Protein AF-A0A1V6HSU7-F1 (afdb_monomer)

Radius of gyration: 19.83 Å; Cα contacts (8 Å, |Δi|>4): 330; chains: 1; bounding box: 48×35×66 Å

pLDDT: mean 86.75, std 11.92, range [41.06, 98.19]

Secondary structure (DSSP, 8-state):
-HHHHHGGG-SEEEES-TGGGHHHHHHH--TT-EEEE-----SHHHHHHHHHHHHHHTT---HHHHHT-HHHHHHHHHHHHHHHHHTT-EEEEEES------HHHHHTTT-TTHHHHHHTT-EEEEEEES---HHHHHHHHHHHHHTT----EEEESSGGGHHHHHHHTT-SEEEE-GGGHHHHHHTT--EEETT-PPPSTTHHHHHHHHHHHHHHHHHHHHHTT--

Solvent-accessible surface area (backbone atoms only — not comparable to full-atom values): 12610 Å² total; per-residue (Å²): 115,65,67,70,71,45,51,69,71,52,56,65,48,82,39,66,46,60,80,86,38,41,76,61,49,63,72,49,66,51,95,79,47,44,81,43,74,46,71,71,23,27,33,71,69,42,26,52,51,49,54,50,51,52,24,58,76,68,76,44,87,50,69,70,61,54,74,69,30,64,49,46,54,48,23,54,55,33,34,57,53,28,30,77,71,27,52,89,34,32,31,38,39,44,30,74,69,75,88,66,86,46,68,68,42,60,72,40,65,55,48,52,55,48,56,29,47,50,60,28,28,37,47,60,34,38,36,32,52,36,67,93,44,74,71,49,52,55,50,50,53,50,52,33,50,75,70,74,47,94,65,57,70,47,71,29,71,47,76,90,51,41,33,64,54,47,60,76,65,62,47,59,33,33,38,29,45,72,88,50,46,68,35,34,51,78,66,69,38,35,63,46,55,55,90,71,67,53,59,36,44,72,15,44,38,53,44,43,52,52,51,47,63,52,38,45,74,54,56,58,58,64,53,60,78,79,109

Sequence (227 aa):
MDDWRNLPTAGLSVVIDQVMYDNLLQLLERPGHIVLELPQPYGLAKTDAFYQAIAKATGRSLEEGLAQLDARQAAVEALARAKSKFTGKRLAYGIGSHHNFRPDDLASEGLGALPLMLEMGFEVEIVIQERDRPDVHDRIKRNLAALNIDLPYRLFYEPAVLAPVLLEGKFDVGYLSDFLMGQATSVHLPTVPLGRLLPGYRGIPRAVSKFENIAGSIFEGRYKKYL

Structure (mmCIF, N/CA/C/O backbone):
data_AF-A0A1V6HSU7-F1
#
_entry.id   AF-A0A1V6HSU7-F1
#
loop_
_atom_site.group_PDB
_atom_site.id
_atom_site.type_symbol
_atom_site.label_atom_id
_atom_site.label_alt_id
_atom_site.label_comp_id
_atom_site.label_asym_id
_atom_site.label_entity_id
_atom_site.label_seq_id
_atom_site.pdbx_PDB_ins_code
_atom_site.Cartn_x
_atom_site.Cartn_y
_atom_site.Cartn_z
_atom_site.occupancy
_atom_site.B_iso_or_equiv
_atom_site.auth_seq_id
_atom_site.auth_comp_id
_atom_site.auth_asym_id
_atom_site.auth_atom_id
_atom_site.pdbx_PDB_model_num
ATOM 1 N N . MET A 1 1 ? 1.465 14.661 26.767 1.00 63.69 1 MET A N 1
ATOM 2 C CA . MET A 1 1 ? 1.840 13.973 28.027 1.00 63.69 1 MET A CA 1
ATOM 3 C C . MET A 1 1 ? 0.621 13.309 28.648 1.00 63.69 1 MET A C 1
ATOM 5 O O . MET A 1 1 ?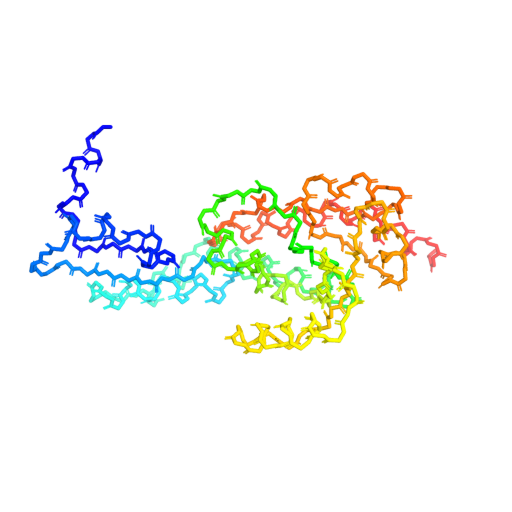 0.729 12.152 29.028 1.00 63.69 1 MET A O 1
ATOM 9 N N . ASP A 1 2 ? -0.530 13.983 28.689 1.00 81.62 2 ASP A N 1
ATOM 10 C CA . ASP A 1 2 ? -1.746 13.426 29.298 1.00 81.62 2 ASP A CA 1
ATOM 11 C C . ASP A 1 2 ? -2.315 12.209 28.552 1.00 81.62 2 ASP A C 1
ATOM 13 O O . ASP A 1 2 ? -2.720 11.251 29.200 1.00 81.62 2 ASP A O 1
ATOM 17 N N . ASP A 1 3 ? -2.223 12.157 27.219 1.00 79.56 3 ASP A N 1
ATOM 18 C CA . ASP A 1 3 ? -2.669 10.985 26.442 1.00 79.56 3 ASP A CA 1
ATOM 19 C C . ASP A 1 3 ? -1.949 9.687 26.843 1.00 79.56 3 ASP A C 1
ATOM 21 O O . ASP A 1 3 ? -2.576 8.639 26.961 1.00 79.56 3 ASP A O 1
ATOM 25 N N . TRP A 1 4 ? -0.646 9.756 27.143 1.00 80.06 4 TRP A N 1
ATOM 26 C CA . TRP A 1 4 ? 0.135 8.601 27.606 1.00 80.06 4 TRP A CA 1
ATOM 27 C C . TRP A 1 4 ? -0.276 8.1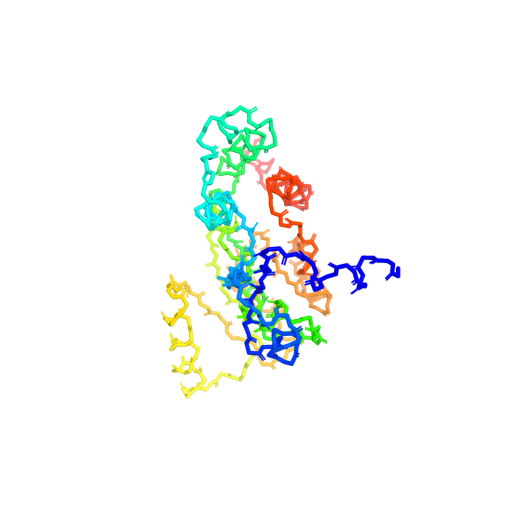39 29.004 1.00 80.06 4 TRP A C 1
ATOM 29 O O . TRP A 1 4 ? -0.267 6.944 29.285 1.00 80.06 4 TRP A O 1
ATOM 39 N N . ARG A 1 5 ? -0.671 9.074 29.874 1.00 81.31 5 ARG A N 1
ATOM 40 C CA . ARG A 1 5 ? -1.191 8.758 31.214 1.00 81.31 5 ARG A CA 1
ATOM 41 C C . ARG A 1 5 ? -2.594 8.164 31.157 1.00 81.31 5 ARG A C 1
ATOM 43 O O . ARG A 1 5 ? -2.950 7.369 32.018 1.00 81.31 5 ARG A O 1
ATOM 50 N N . ASN A 1 6 ? -3.364 8.540 30.140 1.00 81.62 6 ASN A N 1
ATOM 51 C CA . ASN A 1 6 ? -4.726 8.068 29.930 1.00 81.62 6 ASN A CA 1
ATOM 52 C C . ASN A 1 6 ? -4.789 6.779 29.103 1.00 81.62 6 ASN A C 1
ATOM 54 O O . ASN A 1 6 ? -5.841 6.149 29.057 1.00 81.62 6 ASN A O 1
ATOM 58 N N . LEU A 1 7 ? -3.691 6.355 28.475 1.00 79.81 7 LEU A N 1
ATOM 59 C CA . LEU A 1 7 ? -3.629 5.144 27.654 1.00 79.81 7 LEU A CA 1
ATOM 60 C C . LEU A 1 7 ? -4.119 3.892 28.409 1.00 79.81 7 LEU A C 1
ATOM 62 O O . LEU A 1 7 ? -4.974 3.188 27.869 1.00 79.81 7 LEU A O 1
ATOM 66 N N . PRO A 1 8 ? -3.742 3.673 29.688 1.00 80.56 8 PRO A N 1
ATOM 67 C CA . PRO A 1 8 ? -4.288 2.583 30.487 1.00 80.56 8 PRO A CA 1
ATOM 68 C C . PRO A 1 8 ? -5.773 2.714 30.788 1.00 80.56 8 PRO A C 1
ATOM 70 O O . PRO A 1 8 ? -6.311 1.789 31.359 1.00 80.56 8 PRO A O 1
ATOM 73 N N . THR A 1 9 ? -6.447 3.828 30.484 1.00 80.31 9 THR A N 1
ATOM 74 C CA . THR A 1 9 ? -7.901 3.983 30.679 1.00 80.31 9 THR A CA 1
ATOM 75 C C . THR A 1 9 ? -8.712 3.606 29.438 1.00 80.31 9 THR A C 1
ATOM 77 O O . THR A 1 9 ? -9.918 3.390 29.563 1.00 80.31 9 THR A O 1
ATOM 80 N N . ALA A 1 10 ? -8.074 3.425 28.276 1.00 80.56 10 ALA A N 1
ATOM 81 C CA . ALA A 1 10 ? -8.735 2.979 27.052 1.00 80.56 10 ALA A CA 1
ATOM 82 C C . ALA A 1 10 ? -9.357 1.574 27.204 1.00 80.56 10 ALA A C 1
ATOM 84 O O . ALA A 1 10 ? -8.804 0.693 27.864 1.00 80.56 10 ALA A O 1
ATOM 85 N N . GLY A 1 11 ? -10.525 1.361 26.587 1.00 84.38 11 GLY A N 1
ATOM 86 C CA . GLY A 1 11 ? -11.194 0.050 26.541 1.00 84.38 11 GLY A CA 1
ATOM 87 C C . GLY A 1 11 ? -10.736 -0.843 25.382 1.00 84.38 11 GLY A C 1
ATOM 88 O O . GLY A 1 11 ? -10.952 -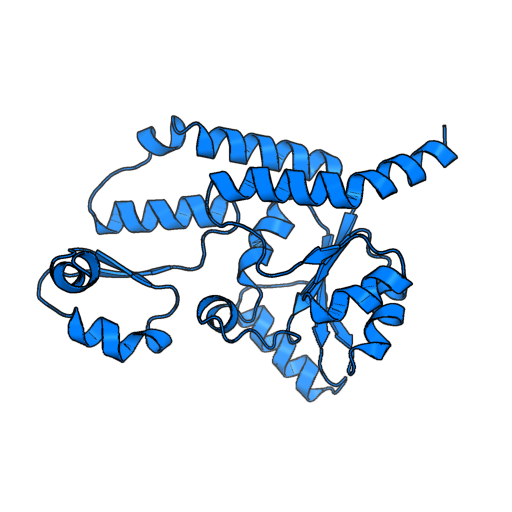2.048 25.414 1.00 84.38 11 GLY A O 1
ATOM 89 N N . LEU A 1 12 ? -10.081 -0.264 24.373 1.00 89.75 12 LEU A N 1
ATOM 90 C CA . LEU A 1 12 ? -9.629 -0.948 23.165 1.00 89.75 12 LEU A CA 1
ATOM 91 C C . LEU A 1 12 ? -8.269 -0.392 22.731 1.00 89.75 12 LEU A C 1
ATOM 93 O O . LEU A 1 12 ? -8.128 0.823 22.582 1.00 89.75 12 LEU A O 1
ATOM 97 N N . SER A 1 13 ? -7.316 -1.280 22.469 1.00 90.50 13 SER A N 1
ATOM 98 C CA . SER A 1 13 ? -6.061 -0.978 21.779 1.00 90.50 13 SER A CA 1
ATOM 99 C C . SER A 1 13 ? -6.050 -1.664 20.420 1.00 90.50 13 SER A C 1
ATOM 101 O O . SER A 1 13 ? -6.331 -2.856 20.317 1.00 90.50 13 SER A O 1
ATOM 103 N N . VAL A 1 14 ? -5.706 -0.914 19.376 1.00 90.75 14 VAL A N 1
ATOM 104 C CA . VAL A 1 14 ? -5.478 -1.458 18.035 1.00 90.75 14 VAL A CA 1
ATOM 105 C C . VAL A 1 14 ? -3.989 -1.368 17.744 1.00 90.75 14 VAL A C 1
ATOM 107 O O . VAL A 1 14 ? -3.417 -0.278 17.791 1.00 90.75 14 VAL A O 1
ATOM 110 N N . VAL A 1 15 ? -3.376 -2.507 17.453 1.00 89.12 15 VAL A N 1
ATOM 111 C CA . VAL A 1 15 ? -1.962 -2.627 17.095 1.00 89.12 15 VAL A CA 1
ATOM 112 C C . VAL A 1 15 ? -1.827 -3.292 15.733 1.00 89.12 15 VAL A C 1
ATOM 114 O O . VAL A 1 15 ? -2.742 -3.953 15.257 1.00 89.12 15 VAL A O 1
ATOM 117 N N . ILE A 1 16 ? -0.686 -3.084 15.094 1.00 83.06 16 ILE A N 1
ATOM 118 C CA . ILE A 1 16 ? -0.369 -3.653 13.778 1.00 83.06 16 ILE A CA 1
ATOM 119 C C . ILE A 1 16 ? 0.311 -5.023 13.861 1.00 83.06 16 ILE A C 1
ATOM 121 O O . ILE A 1 16 ? 0.263 -5.771 12.896 1.00 83.06 16 ILE A O 1
ATOM 125 N N . ASP A 1 17 ? 0.943 -5.311 14.999 1.00 81.94 17 ASP A N 1
ATOM 126 C CA . ASP A 1 17 ? 1.683 -6.534 15.306 1.00 81.94 17 ASP A CA 1
ATOM 127 C C . ASP A 1 17 ? 1.796 -6.620 16.834 1.00 81.94 17 ASP A C 1
ATOM 129 O O . ASP A 1 17 ? 2.354 -5.717 17.459 1.00 81.94 17 ASP A O 1
ATOM 133 N N . GLN A 1 18 ? 1.225 -7.638 17.473 1.00 83.81 18 GLN A N 1
ATOM 134 C CA . GLN A 1 18 ? 1.275 -7.740 18.935 1.00 83.81 18 GLN A CA 1
ATOM 135 C C . GLN A 1 18 ? 2.680 -8.035 19.465 1.00 83.81 18 GLN A C 1
ATOM 137 O O . GLN A 1 18 ? 3.044 -7.522 20.523 1.00 83.81 18 GLN A O 1
ATOM 142 N N . VAL A 1 19 ? 3.482 -8.806 18.729 1.00 83.75 19 VAL A N 1
ATOM 143 C CA . VAL A 1 19 ? 4.835 -9.213 19.138 1.00 83.75 19 VAL A CA 1
ATOM 144 C C . VAL A 1 19 ? 5.740 -7.991 19.270 1.00 83.75 19 VAL A C 1
ATOM 146 O O . VAL A 1 19 ? 6.488 -7.867 20.240 1.00 83.75 19 VAL A O 1
ATOM 149 N N . MET A 1 20 ? 5.629 -7.040 18.344 1.00 80.31 20 MET A N 1
ATOM 150 C CA . MET A 1 20 ? 6.390 -5.790 18.394 1.00 80.31 20 MET A CA 1
ATOM 151 C C . MET A 1 20 ? 6.038 -4.899 19.590 1.00 80.31 20 MET A C 1
ATOM 153 O O . MET A 1 20 ? 6.874 -4.103 20.024 1.00 80.31 20 MET A O 1
ATOM 157 N N . TYR A 1 21 ? 4.820 -5.013 20.124 1.00 83.62 21 TYR A N 1
ATOM 158 C CA . TYR A 1 21 ? 4.316 -4.167 21.208 1.00 83.62 21 TYR A CA 1
ATOM 159 C C . TYR A 1 21 ? 4.071 -4.930 22.517 1.00 83.62 21 TYR A C 1
ATOM 161 O O . TYR A 1 21 ? 3.440 -4.370 23.410 1.00 83.62 21 TYR A O 1
ATOM 169 N N . ASP A 1 22 ? 4.597 -6.148 22.676 1.00 85.75 22 ASP A N 1
ATOM 170 C CA . ASP A 1 22 ? 4.323 -7.041 23.816 1.00 85.75 22 ASP A CA 1
ATOM 171 C C . ASP A 1 22 ? 4.462 -6.340 25.181 1.00 85.75 22 ASP A C 1
ATOM 173 O O . ASP A 1 22 ? 3.499 -6.246 25.939 1.00 85.75 22 ASP A O 1
ATOM 177 N N . ASN A 1 23 ? 5.607 -5.699 25.446 1.00 86.00 23 ASN A N 1
ATOM 178 C CA . ASN A 1 23 ? 5.832 -4.962 26.698 1.00 86.00 23 ASN A CA 1
ATOM 179 C C . ASN A 1 23 ? 4.793 -3.855 26.949 1.00 86.00 23 ASN A C 1
ATOM 181 O O . ASN A 1 23 ? 4.415 -3.600 28.090 1.00 86.00 23 ASN A O 1
ATOM 185 N N . LEU A 1 24 ? 4.344 -3.164 25.895 1.00 85.25 24 LEU A N 1
ATOM 186 C CA . LEU A 1 24 ? 3.306 -2.142 26.018 1.00 85.25 24 LEU A CA 1
ATOM 187 C C . LEU A 1 24 ? 1.944 -2.792 26.275 1.00 85.25 24 LEU A C 1
ATOM 189 O O . LEU A 1 24 ? 1.189 -2.293 27.100 1.00 85.25 24 LEU A O 1
ATOM 193 N N . LEU A 1 25 ? 1.627 -3.889 25.590 1.00 87.88 25 LEU A N 1
ATOM 194 C CA . LEU A 1 25 ? 0.357 -4.596 25.740 1.00 87.88 25 LEU A CA 1
ATOM 195 C C . LEU A 1 25 ? 0.210 -5.217 27.132 1.00 87.88 25 LEU A C 1
ATOM 197 O O . LEU A 1 25 ? -0.855 -5.078 27.727 1.00 87.88 25 LEU A O 1
ATOM 201 N N . GLN A 1 26 ? 1.284 -5.773 27.697 1.00 86.69 26 GLN A N 1
ATOM 202 C CA . GLN A 1 26 ? 1.311 -6.262 29.082 1.00 86.69 26 GLN A CA 1
ATOM 203 C C . GLN A 1 26 ? 0.980 -5.158 30.098 1.00 86.69 26 GLN A C 1
ATOM 205 O O . GLN A 1 26 ? 0.290 -5.403 31.082 1.00 86.69 26 GLN A O 1
ATOM 210 N N . LEU A 1 27 ? 1.412 -3.913 29.855 1.00 84.19 27 LEU A N 1
ATOM 211 C CA . LEU A 1 27 ? 1.078 -2.772 30.723 1.00 84.19 27 LEU A CA 1
ATOM 212 C C . LEU A 1 27 ? -0.388 -2.331 30.616 1.00 84.19 27 LEU A C 1
ATOM 214 O O . LEU A 1 27 ? -0.877 -1.603 31.483 1.00 84.19 27 LEU A O 1
ATOM 218 N N . LEU A 1 28 ? -1.074 -2.720 29.543 1.00 85.75 28 LEU A N 1
ATOM 219 C CA . LEU A 1 28 ? -2.475 -2.381 29.291 1.00 85.75 28 LEU A CA 1
ATOM 220 C C . LEU A 1 28 ? -3.428 -3.519 29.647 1.00 85.75 28 LEU A C 1
ATOM 222 O O . LEU A 1 28 ? -4.632 -3.279 29.749 1.00 85.75 28 LEU A O 1
ATOM 226 N N . GLU A 1 29 ? -2.895 -4.720 29.871 1.00 83.19 29 GLU A N 1
ATOM 227 C CA . GLU A 1 29 ? -3.664 -5.911 30.190 1.00 83.19 29 GLU A CA 1
ATOM 228 C C . GLU A 1 29 ? -4.435 -5.736 31.503 1.00 83.19 29 GLU A C 1
ATOM 230 O O . GLU A 1 29 ? -3.879 -5.527 32.583 1.00 83.19 29 GLU A O 1
ATOM 235 N N . ARG A 1 30 ? -5.764 -5.801 31.401 1.00 85.50 30 ARG A N 1
ATOM 236 C CA . ARG A 1 30 ? -6.694 -5.716 32.531 1.00 85.50 30 ARG A CA 1
ATOM 237 C C . ARG A 1 30 ? -8.076 -6.235 32.126 1.00 85.50 30 ARG A C 1
ATOM 239 O O . ARG A 1 30 ? -8.404 -6.231 30.937 1.00 85.50 30 ARG A O 1
ATOM 246 N N . PRO A 1 31 ? -8.938 -6.613 33.087 1.00 84.00 31 PRO A N 1
ATOM 247 C CA . PRO A 1 31 ? -10.299 -7.043 32.783 1.00 84.00 31 PRO A CA 1
ATOM 248 C C . PRO A 1 31 ? -11.066 -6.005 31.951 1.00 84.00 31 PRO A C 1
ATOM 250 O O . PRO A 1 31 ? -11.155 -4.836 32.325 1.00 84.00 31 PRO A O 1
ATOM 253 N N . GLY A 1 32 ? -11.631 -6.443 30.824 1.00 83.12 32 GLY A N 1
ATOM 254 C CA . GLY A 1 32 ? -12.435 -5.603 29.931 1.00 83.12 32 GLY A CA 1
ATOM 255 C C . GLY A 1 32 ? -11.645 -4.765 28.919 1.00 83.12 32 GLY A C 1
ATOM 256 O O . GLY A 1 32 ? -12.270 -4.068 28.122 1.00 83.12 32 GLY A O 1
ATOM 257 N N . HIS A 1 33 ? -10.310 -4.830 28.912 1.00 88.81 33 HIS A N 1
ATOM 258 C CA . HIS A 1 33 ? -9.506 -4.267 27.826 1.00 88.81 33 HIS A CA 1
ATOM 259 C C . HIS A 1 33 ? -9.447 -5.237 26.643 1.00 88.81 33 HIS A C 1
ATOM 261 O O . HIS A 1 33 ? -9.245 -6.437 26.818 1.00 88.81 33 HIS A O 1
ATOM 267 N N . ILE A 1 34 ? -9.651 -4.710 25.438 1.00 89.75 34 ILE A N 1
ATOM 268 C CA . ILE A 1 34 ? -9.600 -5.478 24.194 1.00 89.75 34 ILE A CA 1
ATOM 269 C C . ILE A 1 34 ? -8.342 -5.073 23.429 1.00 89.75 34 ILE A C 1
ATOM 271 O O . ILE A 1 34 ? -8.094 -3.885 23.222 1.00 89.75 34 ILE A O 1
ATOM 275 N N . VAL A 1 35 ? -7.580 -6.054 22.954 1.00 90.69 35 VAL A N 1
ATOM 276 C CA . VAL A 1 35 ? -6.477 -5.838 22.013 1.00 90.69 35 VAL A CA 1
ATOM 277 C C . VAL A 1 35 ? -6.873 -6.426 20.666 1.00 90.69 35 VAL A C 1
ATOM 279 O O . VAL A 1 35 ? -7.249 -7.593 20.577 1.00 90.69 35 VAL A O 1
ATOM 282 N N . LEU A 1 36 ? -6.804 -5.610 19.616 1.00 92.00 36 LEU A N 1
ATOM 283 C CA . LEU A 1 36 ? -6.968 -6.055 18.238 1.00 92.00 36 LEU A CA 1
ATOM 284 C C . LEU A 1 36 ? -5.660 -5.879 17.483 1.00 92.00 36 LEU A C 1
ATOM 286 O O . LEU A 1 36 ? -5.103 -4.783 17.453 1.00 92.00 36 LEU A O 1
ATOM 290 N N . GLU A 1 37 ? -5.227 -6.940 16.815 1.00 91.19 37 GLU A N 1
ATOM 291 C CA . GLU A 1 37 ? -4.204 -6.849 15.783 1.00 91.19 37 GLU A CA 1
ATOM 292 C C . GLU A 1 37 ? -4.883 -6.640 14.430 1.00 91.19 37 GLU A C 1
ATOM 294 O O . GLU A 1 37 ? -5.682 -7.474 13.999 1.00 91.19 37 GLU A O 1
ATOM 299 N N . LEU A 1 38 ? -4.622 -5.504 13.785 1.00 90.38 38 LEU A N 1
ATOM 300 C CA . LEU A 1 38 ? -5.197 -5.157 12.489 1.00 90.38 38 LEU A CA 1
ATOM 301 C C . LEU A 1 38 ? -4.111 -4.618 11.552 1.00 90.38 38 LEU A C 1
ATOM 303 O O . LEU A 1 38 ? -3.331 -3.753 11.955 1.00 90.38 38 LEU A O 1
ATOM 307 N N . PRO A 1 39 ? -4.093 -5.048 10.278 1.00 86.44 39 PRO A N 1
ATOM 308 C CA . PRO A 1 39 ? -3.143 -4.526 9.308 1.00 86.44 39 PRO A CA 1
ATOM 309 C C . PRO A 1 39 ? -3.408 -3.044 9.024 1.00 86.44 39 PRO A C 1
ATOM 311 O O . PRO A 1 39 ? -4.513 -2.530 9.232 1.00 86.44 39 PRO A O 1
ATOM 314 N N . GLN A 1 40 ? -2.406 -2.361 8.469 1.00 87.38 40 GLN A N 1
ATOM 315 C CA . GLN A 1 40 ? -2.575 -0.976 8.044 1.00 87.38 40 GLN A CA 1
ATOM 316 C C . GLN A 1 40 ? -3.702 -0.845 7.001 1.00 87.38 40 GLN A C 1
ATOM 318 O O . GLN A 1 40 ? -3.753 -1.626 6.044 1.00 87.38 40 GLN A O 1
ATOM 323 N N . PRO A 1 41 ? -4.596 0.153 7.135 1.00 93.56 41 PRO A N 1
ATOM 324 C CA . PRO A 1 41 ? -5.752 0.285 6.257 1.00 93.56 41 PRO A CA 1
ATOM 325 C C . PRO A 1 41 ? -5.383 1.001 4.949 1.00 93.56 41 PRO A C 1
ATOM 327 O O . PRO A 1 41 ? -5.816 2.124 4.696 1.00 93.56 41 PRO A O 1
ATOM 330 N N . TYR A 1 42 ? -4.557 0.375 4.110 1.00 94.31 42 TYR A N 1
ATOM 331 C CA . TYR A 1 42 ? -4.309 0.845 2.744 1.00 94.31 42 TYR A CA 1
ATOM 332 C C . TYR A 1 42 ? -5.266 0.182 1.759 1.00 94.31 42 TYR A C 1
ATOM 334 O O . TYR A 1 42 ? -5.316 -1.041 1.653 1.00 94.31 42 TYR A O 1
ATOM 342 N N . GLY A 1 43 ? -5.992 1.005 1.005 1.00 95.56 43 GLY A N 1
ATOM 343 C CA . GLY A 1 43 ? -7.058 0.537 0.122 1.00 95.56 43 GLY A CA 1
ATOM 344 C C . GLY A 1 43 ? -8.418 0.565 0.809 1.00 95.56 43 GLY A C 1
ATOM 345 O O . GLY A 1 43 ? -8.525 0.589 2.040 1.00 95.56 43 GLY A O 1
ATOM 346 N N . LEU A 1 44 ? -9.469 0.621 0.004 1.00 96.38 44 LEU A N 1
ATOM 347 C CA . LEU A 1 44 ? -10.851 0.704 0.444 1.00 96.38 44 LEU A CA 1
ATOM 348 C C . LEU A 1 44 ? -11.248 -0.550 1.218 1.00 96.38 44 LEU A C 1
ATOM 350 O O . LEU A 1 44 ? -11.780 -0.417 2.317 1.00 96.38 44 LEU A O 1
ATOM 354 N N . ALA A 1 45 ? -10.937 -1.747 0.709 1.00 94.38 45 ALA A N 1
ATOM 355 C CA . ALA A 1 45 ? -11.352 -2.993 1.351 1.00 94.38 45 ALA A CA 1
ATOM 356 C C . ALA A 1 45 ? -10.677 -3.183 2.717 1.00 94.38 45 ALA A C 1
ATOM 358 O O . ALA A 1 45 ? -11.330 -3.543 3.696 1.00 94.38 45 ALA A O 1
ATOM 359 N N . LYS A 1 46 ? -9.374 -2.888 2.812 1.00 94.06 46 LYS A N 1
ATOM 360 C CA . LYS A 1 46 ? -8.643 -2.946 4.089 1.00 94.06 46 LYS A CA 1
ATOM 361 C C . LYS A 1 46 ? -9.107 -1.864 5.060 1.00 94.06 46 LYS A C 1
ATOM 363 O O . LYS A 1 46 ? -9.184 -2.131 6.255 1.00 94.06 46 LYS A O 1
ATOM 368 N N . THR A 1 47 ? -9.459 -0.675 4.567 1.00 95.88 47 THR A N 1
ATOM 369 C CA . THR A 1 47 ? -10.028 0.388 5.408 1.00 95.88 47 THR A CA 1
ATOM 370 C C . THR A 1 47 ? -11.411 0.015 5.942 1.00 95.88 47 THR A C 1
ATOM 372 O O . THR A 1 47 ? -11.656 0.178 7.136 1.00 95.88 47 THR A O 1
ATOM 375 N N . ASP A 1 48 ? -12.292 -0.527 5.096 1.00 94.81 48 ASP A N 1
ATOM 376 C CA . ASP A 1 48 ? -13.611 -1.020 5.507 1.00 94.81 48 ASP A CA 1
ATOM 377 C C . ASP A 1 48 ? -13.463 -2.110 6.581 1.00 94.81 48 ASP A C 1
ATOM 379 O O . ASP A 1 48 ? -14.055 -2.001 7.656 1.00 94.81 48 ASP A O 1
ATOM 383 N N . ALA A 1 49 ? -12.601 -3.106 6.343 1.00 93.50 49 ALA A N 1
ATOM 384 C CA . ALA A 1 49 ? -12.343 -4.192 7.289 1.00 93.50 49 ALA A CA 1
ATOM 385 C C . ALA A 1 49 ? -11.779 -3.692 8.632 1.00 93.50 49 ALA A C 1
ATOM 387 O O . ALA A 1 49 ? -12.186 -4.170 9.692 1.00 93.50 49 ALA A O 1
ATOM 388 N N . PHE A 1 50 ? -10.877 -2.705 8.600 1.00 94.62 50 PHE A N 1
ATOM 389 C CA . PHE A 1 50 ? -10.297 -2.101 9.799 1.00 94.62 50 PHE A CA 1
ATOM 390 C C . PHE A 1 50 ? -11.374 -1.474 10.694 1.00 94.62 50 PHE A C 1
ATOM 392 O O . PHE A 1 50 ? -11.464 -1.788 11.883 1.00 94.62 50 PHE A O 1
ATOM 399 N N . TYR A 1 51 ? -12.239 -0.628 10.128 1.00 93.62 51 TYR A N 1
ATOM 400 C CA . TYR A 1 51 ? -13.303 0.009 10.905 1.00 93.62 51 TYR A CA 1
ATOM 401 C C . TYR A 1 51 ? -14.387 -0.983 11.337 1.00 93.62 51 TYR A C 1
ATOM 403 O O . TYR A 1 51 ? -14.865 -0.896 12.468 1.00 93.62 51 TYR A O 1
ATOM 411 N N . GLN A 1 52 ? -14.737 -1.959 10.496 1.00 93.56 52 GLN A N 1
ATOM 412 C CA . GLN A 1 52 ? -15.677 -3.025 10.859 1.00 93.56 52 GLN A CA 1
ATOM 413 C C . GLN A 1 52 ? -15.176 -3.866 12.042 1.00 93.56 52 GLN A C 1
ATOM 415 O O . GLN A 1 52 ? -15.962 -4.200 12.929 1.00 93.56 52 GLN A O 1
ATOM 420 N N . ALA A 1 53 ? -13.876 -4.169 12.108 1.00 93.69 53 ALA A N 1
ATOM 421 C CA . ALA A 1 53 ? -13.296 -4.898 13.233 1.00 93.69 53 ALA A CA 1
ATOM 422 C C . ALA A 1 53 ? -13.395 -4.105 14.548 1.00 93.69 53 ALA A C 1
ATOM 424 O O . ALA A 1 53 ? -13.796 -4.658 15.575 1.00 93.69 53 ALA A O 1
ATOM 425 N N . ILE A 1 54 ? -13.120 -2.796 14.506 1.00 92.62 54 ILE A N 1
ATOM 426 C CA . ILE A 1 54 ? -13.290 -1.897 15.660 1.00 92.62 54 ILE A CA 1
ATOM 427 C C . ILE A 1 54 ? -14.762 -1.827 16.090 1.00 92.62 54 ILE A C 1
ATOM 429 O O . ILE A 1 54 ? -15.071 -1.902 17.281 1.00 92.62 54 ILE A O 1
ATOM 433 N N . ALA A 1 55 ? -15.685 -1.712 15.134 1.00 92.44 55 ALA A N 1
ATOM 434 C CA . ALA A 1 55 ? -17.121 -1.683 15.402 1.00 92.44 55 ALA A CA 1
ATOM 435 C C . ALA A 1 55 ? -17.577 -2.948 16.131 1.00 92.44 55 ALA A C 1
ATOM 437 O O . ALA A 1 55 ? -18.172 -2.874 17.207 1.00 92.44 55 ALA A O 1
ATOM 438 N N . LYS A 1 56 ? -17.190 -4.110 15.595 1.00 93.12 56 LYS A N 1
ATOM 439 C CA . LYS A 1 56 ? -17.488 -5.418 16.176 1.00 93.12 56 LYS A CA 1
ATOM 440 C C . LYS A 1 56 ? -16.945 -5.542 17.599 1.00 93.12 56 LYS A C 1
ATOM 442 O O . LYS A 1 56 ? -17.679 -5.965 18.485 1.00 93.12 56 LYS A O 1
ATOM 447 N N . ALA A 1 57 ? -15.696 -5.139 17.833 1.00 91.50 57 ALA A N 1
ATOM 448 C CA . ALA A 1 57 ? -15.085 -5.204 19.161 1.00 91.50 57 ALA A CA 1
ATOM 449 C C . ALA A 1 57 ? -15.725 -4.247 20.176 1.00 91.50 57 ALA A C 1
ATOM 451 O O . ALA A 1 57 ? -15.720 -4.522 21.370 1.00 91.50 57 ALA A O 1
ATOM 452 N N . THR A 1 58 ? -16.304 -3.140 19.711 1.00 89.81 58 THR A N 1
ATOM 453 C CA . THR A 1 58 ? -16.980 -2.156 20.570 1.00 89.81 58 THR A CA 1
ATOM 454 C C . THR A 1 58 ? -18.492 -2.371 20.671 1.00 89.81 58 THR A C 1
ATOM 456 O O . THR A 1 58 ? -19.175 -1.564 21.301 1.00 89.81 58 THR A O 1
ATOM 459 N N . GLY A 1 59 ? -19.029 -3.436 20.062 1.00 90.50 59 GLY A N 1
ATOM 460 C CA . GLY A 1 59 ? -20.466 -3.724 20.040 1.00 90.50 59 GLY A CA 1
ATOM 461 C C . GLY A 1 59 ? -21.293 -2.682 19.278 1.00 90.50 59 GLY A C 1
ATOM 462 O O . GLY A 1 59 ? -22.475 -2.506 19.565 1.00 90.50 59 GLY A O 1
ATOM 463 N N . ARG A 1 60 ? -20.676 -1.956 18.339 1.00 88.12 60 ARG A N 1
ATOM 464 C CA . ARG A 1 60 ? -21.321 -0.916 17.527 1.00 88.12 60 ARG A CA 1
ATOM 465 C C . ARG A 1 60 ? -21.548 -1.410 16.101 1.00 88.12 60 ARG A C 1
ATOM 467 O O . ARG A 1 60 ? -20.761 -2.195 15.580 1.00 88.12 60 ARG A O 1
ATOM 474 N N . SER A 1 61 ? -22.589 -0.895 15.450 1.00 88.94 61 SER A N 1
ATOM 475 C CA . SER A 1 61 ? -22.748 -1.009 13.996 1.00 88.94 61 SER A CA 1
ATOM 476 C C . SER A 1 61 ? -22.197 0.239 13.310 1.00 88.94 61 SER A C 1
ATOM 478 O O . SER A 1 61 ? -22.325 1.350 13.827 1.00 88.94 61 SER A O 1
ATOM 480 N N . LEU A 1 62 ? -21.577 0.045 12.147 1.00 87.94 62 LEU A N 1
ATOM 481 C CA . LEU A 1 62 ? -21.067 1.115 11.288 1.00 87.94 62 LEU A CA 1
ATOM 482 C C . LEU A 1 62 ? -21.739 1.148 9.911 1.00 87.94 62 LEU A C 1
ATOM 484 O O . LEU A 1 62 ? -21.351 1.974 9.090 1.00 87.94 62 LEU A O 1
ATOM 488 N N . GLU A 1 63 ? -22.713 0.276 9.637 1.00 82.38 63 GLU A N 1
ATOM 489 C CA . GLU A 1 63 ? -23.284 0.119 8.289 1.00 82.38 63 GLU A CA 1
ATOM 490 C C . GLU A 1 63 ? -23.835 1.439 7.734 1.00 82.38 63 GLU A C 1
ATOM 492 O O . GLU A 1 63 ? -23.408 1.888 6.670 1.00 82.38 63 GLU A O 1
ATOM 497 N N . GLU A 1 64 ? -24.700 2.117 8.491 1.00 80.62 64 GLU A N 1
ATOM 498 C CA . GLU A 1 64 ? -25.268 3.408 8.084 1.00 80.62 64 GLU A CA 1
ATOM 499 C C . GLU A 1 64 ? -24.214 4.525 8.071 1.00 80.62 64 GLU A C 1
ATOM 501 O O . GLU A 1 64 ? -24.160 5.331 7.141 1.00 80.62 64 GLU A O 1
ATOM 506 N N . GLY A 1 65 ? -23.327 4.540 9.073 1.00 83.62 65 GLY A N 1
ATOM 507 C CA . GLY A 1 65 ? -22.300 5.571 9.218 1.00 83.62 65 GLY A CA 1
ATOM 508 C C . GLY A 1 65 ? -21.263 5.552 8.095 1.00 83.62 65 GLY A C 1
ATOM 509 O O . GLY A 1 65 ? -20.861 6.609 7.621 1.00 83.62 65 GLY A O 1
ATOM 510 N N . LEU A 1 66 ? -20.847 4.368 7.634 1.00 84.81 66 LEU A N 1
ATOM 511 C CA . LEU A 1 66 ? -19.917 4.232 6.511 1.00 84.81 66 LEU A CA 1
ATOM 512 C C . LEU A 1 66 ? -20.587 4.532 5.171 1.00 84.81 66 LEU A C 1
ATOM 514 O O . LEU A 1 66 ? -19.945 5.124 4.304 1.00 84.81 66 LEU A O 1
ATOM 518 N N . ALA A 1 67 ? -21.856 4.152 4.997 1.00 83.81 67 ALA A N 1
ATOM 519 C CA . ALA A 1 67 ? -22.601 4.430 3.770 1.00 83.81 67 ALA A CA 1
ATOM 520 C C . ALA A 1 67 ? -22.761 5.939 3.513 1.00 83.81 67 ALA A C 1
ATOM 522 O O . ALA A 1 67 ? -22.714 6.368 2.364 1.00 83.81 67 ALA A O 1
ATOM 523 N N . GLN A 1 68 ? -22.899 6.736 4.574 1.00 88.50 68 GLN A N 1
ATOM 524 C CA . GLN A 1 68 ? -23.069 8.192 4.497 1.00 88.50 68 GLN A CA 1
ATOM 525 C C . GLN A 1 68 ? -21.754 8.973 4.649 1.00 88.50 68 GLN A C 1
ATOM 527 O O . GLN A 1 68 ? -21.755 10.202 4.645 1.00 88.50 68 GLN A O 1
ATOM 532 N N . LEU A 1 69 ? -20.618 8.289 4.811 1.00 94.31 69 LEU A N 1
ATOM 533 C CA . LEU A 1 69 ? -19.345 8.958 5.044 1.00 94.31 69 LEU A CA 1
ATOM 534 C C . LEU A 1 69 ? -18.767 9.507 3.733 1.00 94.31 69 LEU A C 1
ATOM 536 O O . LEU A 1 69 ? -18.199 8.752 2.940 1.00 94.31 69 LEU A O 1
ATOM 540 N N . ASP A 1 70 ? -18.784 10.831 3.571 1.00 96.19 70 ASP A N 1
ATOM 541 C CA . ASP A 1 70 ? -18.217 11.534 2.404 1.00 96.19 70 ASP A CA 1
ATOM 542 C C . ASP A 1 70 ? -16.797 11.073 2.051 1.00 96.19 70 ASP A C 1
ATOM 544 O O . ASP A 1 70 ? -16.445 10.903 0.886 1.00 96.19 70 ASP A O 1
ATOM 548 N N . ALA A 1 71 ? -15.958 10.827 3.065 1.00 96.06 71 ALA A N 1
ATOM 549 C CA . ALA A 1 71 ? -14.590 10.367 2.849 1.00 96.06 71 ALA A CA 1
ATOM 550 C C . ALA A 1 71 ? -14.536 8.986 2.174 1.00 96.06 71 ALA A C 1
ATOM 552 O O . ALA A 1 71 ? -13.663 8.757 1.335 1.00 96.06 71 ALA A O 1
ATOM 553 N N . ARG A 1 72 ? -15.455 8.075 2.524 1.00 96.50 72 ARG A N 1
ATOM 554 C CA . ARG A 1 72 ? -15.550 6.748 1.906 1.00 96.50 72 ARG A CA 1
ATOM 555 C C . ARG A 1 72 ? -16.081 6.859 0.480 1.00 96.50 72 ARG A C 1
ATOM 557 O O . ARG A 1 72 ? -15.510 6.245 -0.416 1.00 96.50 72 ARG A O 1
ATOM 564 N N . GLN A 1 73 ? -17.101 7.686 0.255 1.00 96.19 73 GLN A N 1
ATOM 565 C CA . GLN A 1 73 ? -17.633 7.939 -1.086 1.00 96.19 73 GLN A CA 1
ATOM 566 C C . GLN A 1 73 ? -16.557 8.525 -2.018 1.00 96.19 73 GLN A C 1
ATOM 568 O O . GLN A 1 73 ? -16.318 8.001 -3.106 1.00 96.19 73 GLN A O 1
ATOM 573 N N . ALA A 1 74 ? -15.804 9.523 -1.548 1.00 97.75 74 ALA A N 1
ATOM 574 C CA . ALA A 1 74 ? -14.685 10.095 -2.294 1.00 97.75 74 ALA A CA 1
ATOM 575 C C . ALA A 1 74 ? -13.584 9.062 -2.605 1.00 97.75 74 ALA A C 1
ATOM 577 O O . ALA A 1 74 ? -12.953 9.128 -3.663 1.00 97.75 74 ALA A O 1
ATOM 578 N N . ALA A 1 75 ? -13.345 8.102 -1.705 1.00 97.88 75 ALA A N 1
ATOM 579 C CA . ALA A 1 75 ? -12.411 7.004 -1.940 1.00 97.88 75 ALA A CA 1
ATOM 580 C C . ALA A 1 75 ? -12.905 6.042 -3.031 1.00 97.88 75 ALA A C 1
ATOM 582 O O . ALA A 1 75 ? -12.126 5.684 -3.915 1.00 97.88 75 ALA A O 1
ATOM 583 N N . VAL A 1 76 ? -14.190 5.667 -3.007 1.00 97.69 76 VAL A N 1
ATOM 584 C CA . VAL A 1 76 ? -14.825 4.833 -4.044 1.00 97.69 76 VAL A CA 1
ATOM 585 C C . VAL A 1 76 ? -14.692 5.494 -5.415 1.00 97.69 76 VAL A C 1
ATOM 587 O O . VAL A 1 76 ? -14.210 4.874 -6.364 1.00 97.69 76 VAL A O 1
ATOM 590 N N . GLU A 1 77 ? -15.049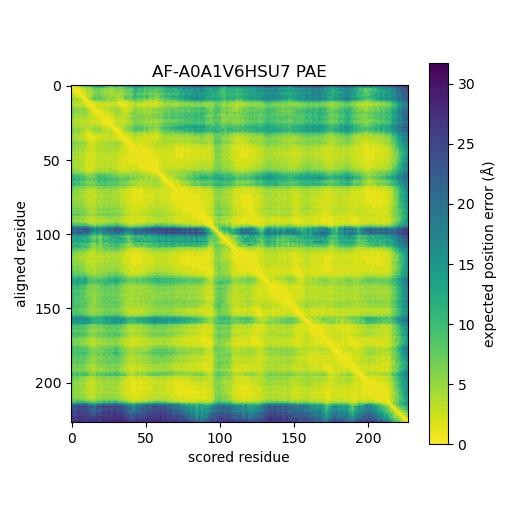 6.774 -5.513 1.00 97.94 77 GLU A N 1
ATOM 591 C CA . GLU A 1 77 ? -14.945 7.536 -6.759 1.00 97.94 77 GLU A CA 1
ATOM 592 C C . GLU A 1 77 ? -13.496 7.667 -7.232 1.00 97.94 77 GLU A C 1
ATOM 594 O O . GLU A 1 77 ? -13.216 7.542 -8.425 1.00 97.94 77 GLU A O 1
ATOM 599 N N . ALA A 1 78 ? -12.555 7.894 -6.312 1.00 98.12 78 ALA A N 1
ATOM 600 C CA . ALA A 1 78 ? -11.140 7.966 -6.650 1.00 98.12 78 ALA A CA 1
ATOM 601 C C . ALA A 1 78 ? -10.606 6.648 -7.208 1.00 98.12 78 ALA A C 1
ATOM 603 O O . ALA A 1 78 ? -9.885 6.675 -8.203 1.00 98.12 78 ALA A O 1
ATOM 604 N N . LEU A 1 79 ? -10.985 5.507 -6.629 1.00 98.19 79 LEU A N 1
ATOM 605 C CA . LEU A 1 79 ? -10.587 4.199 -7.151 1.00 98.19 79 LEU A CA 1
ATOM 606 C C . LEU A 1 79 ? -11.232 3.897 -8.502 1.00 98.19 79 LEU A C 1
ATOM 608 O O . LEU A 1 79 ? -10.562 3.356 -9.377 1.00 98.19 79 LEU A O 1
ATOM 612 N N . ALA A 1 80 ? -12.494 4.279 -8.713 1.00 97.75 80 ALA A N 1
ATOM 613 C CA . ALA A 1 80 ? -13.134 4.138 -10.020 1.00 97.75 80 ALA A CA 1
ATOM 614 C C . ALA A 1 80 ? -12.375 4.930 -11.103 1.00 97.75 80 ALA A C 1
ATOM 616 O O . ALA A 1 80 ? -12.070 4.393 -12.172 1.00 97.75 80 ALA A O 1
ATOM 617 N N . ARG A 1 81 ? -11.987 6.178 -10.799 1.00 96.06 81 ARG A N 1
ATOM 618 C CA . ARG A 1 81 ? -11.134 6.987 -11.687 1.00 96.06 81 ARG A CA 1
ATOM 619 C C . ARG A 1 81 ? -9.760 6.352 -11.897 1.00 96.06 81 ARG A C 1
ATOM 621 O O . ARG A 1 81 ? -9.325 6.244 -13.041 1.00 96.06 81 ARG A O 1
ATOM 628 N N . ALA A 1 82 ? -9.106 5.899 -10.829 1.00 96.62 82 ALA A N 1
ATOM 629 C CA . ALA A 1 82 ? -7.800 5.249 -10.899 1.00 96.62 82 ALA A CA 1
ATOM 630 C C . ALA A 1 82 ? -7.835 4.025 -11.821 1.00 96.62 82 ALA A C 1
ATOM 632 O O . ALA A 1 82 ? -7.065 3.971 -12.776 1.00 96.62 82 ALA A O 1
ATOM 633 N N . LYS A 1 83 ? -8.809 3.122 -11.634 1.00 96.12 83 LYS A N 1
ATOM 634 C CA . LYS A 1 83 ? -8.989 1.936 -12.485 1.00 96.12 83 LYS A CA 1
ATOM 635 C C . LYS A 1 83 ? -9.119 2.306 -13.957 1.00 96.12 83 LYS A C 1
ATOM 637 O O . LYS A 1 83 ? -8.456 1.697 -14.791 1.00 96.12 83 LYS A O 1
ATOM 642 N N . SER A 1 84 ? -9.905 3.333 -14.287 1.00 94.44 84 SER A N 1
ATOM 643 C CA . SER A 1 84 ? -10.060 3.774 -15.683 1.00 94.44 84 SER A CA 1
ATOM 644 C C . SER A 1 84 ? -8.751 4.247 -16.334 1.00 94.44 84 SER A C 1
ATOM 646 O O . SER A 1 84 ? -8.593 4.119 -17.545 1.00 94.44 84 SER A O 1
ATOM 648 N N . LYS A 1 85 ? -7.800 4.765 -15.544 1.00 92.31 85 LYS A N 1
ATOM 649 C CA . LYS A 1 85 ? -6.528 5.320 -16.035 1.00 92.31 85 LYS A CA 1
ATOM 650 C C . LYS A 1 85 ? -5.360 4.341 -15.958 1.00 92.31 85 LYS A C 1
ATOM 652 O O . LYS A 1 85 ? -4.463 4.394 -16.799 1.00 92.31 85 LYS A O 1
ATOM 657 N N . PHE A 1 86 ? -5.338 3.501 -14.929 1.00 95.56 86 PHE A N 1
ATOM 658 C CA . PHE A 1 86 ? -4.187 2.675 -14.576 1.00 95.56 86 PHE A CA 1
ATOM 659 C C . PHE A 1 86 ? -4.334 1.208 -14.983 1.00 95.56 86 PHE A C 1
ATOM 661 O O . PHE A 1 86 ? -3.338 0.491 -14.960 1.00 95.56 86 PHE A O 1
ATOM 668 N N . THR A 1 87 ? -5.521 0.770 -15.420 1.00 95.25 87 THR A N 1
ATOM 669 C CA . THR A 1 87 ? -5.690 -0.574 -15.998 1.00 95.25 87 THR A CA 1
ATOM 670 C C . THR A 1 87 ? -4.710 -0.789 -17.154 1.00 95.25 87 THR A C 1
ATOM 672 O O . THR A 1 87 ? -4.606 0.042 -18.060 1.00 95.25 87 THR A O 1
ATOM 675 N N . GLY A 1 88 ? -3.983 -1.908 -17.112 1.00 92.81 88 GLY A N 1
ATOM 676 C CA . GLY A 1 88 ? -2.955 -2.255 -18.097 1.00 92.81 88 GLY A CA 1
ATOM 677 C C . GLY A 1 88 ? -1.645 -1.475 -17.952 1.00 92.81 88 GLY A C 1
ATOM 678 O O . GLY A 1 88 ? -0.795 -1.548 -18.839 1.00 92.81 88 GLY A O 1
ATOM 679 N N . LYS A 1 89 ? -1.476 -0.685 -16.880 1.00 95.25 89 LYS A N 1
ATOM 680 C CA . LYS A 1 89 ? -0.206 -0.024 -16.555 1.00 95.25 89 LYS A CA 1
ATOM 681 C C . LYS A 1 89 ? 0.596 -0.882 -15.596 1.00 95.25 89 LYS A C 1
ATOM 683 O O . LYS A 1 89 ? 0.064 -1.339 -14.583 1.00 95.25 89 LYS A O 1
ATOM 688 N N . ARG A 1 90 ? 1.886 -1.048 -15.886 1.00 96.75 90 ARG A N 1
ATOM 689 C CA . ARG A 1 90 ? 2.782 -1.870 -15.064 1.00 96.75 90 ARG A CA 1
ATOM 690 C C . ARG A 1 90 ? 3.440 -1.040 -13.973 1.00 96.75 90 ARG A C 1
ATOM 692 O O . ARG A 1 90 ? 4.081 -0.028 -14.265 1.00 96.75 90 ARG A O 1
ATOM 699 N N . LEU A 1 91 ? 3.312 -1.487 -12.728 1.00 97.56 91 LEU A N 1
ATOM 700 C CA . LEU A 1 91 ? 3.895 -0.840 -11.555 1.00 97.56 91 LEU A CA 1
ATOM 701 C C . LEU A 1 91 ? 5.029 -1.695 -10.982 1.00 97.56 91 LEU A C 1
ATOM 703 O O . LEU A 1 91 ? 4.813 -2.853 -10.625 1.00 97.56 91 LEU A O 1
ATOM 707 N N . ALA A 1 92 ? 6.216 -1.100 -10.843 1.00 97.00 92 ALA A N 1
ATOM 708 C CA . ALA A 1 92 ? 7.317 -1.686 -10.079 1.00 97.00 92 ALA A CA 1
ATOM 709 C C . ALA A 1 92 ? 7.122 -1.402 -8.586 1.00 97.00 92 ALA A C 1
ATOM 711 O O . ALA A 1 92 ? 7.221 -0.245 -8.168 1.00 97.00 92 ALA A O 1
ATOM 712 N N . TYR A 1 93 ? 6.858 -2.433 -7.781 1.00 95.56 93 TYR A N 1
ATOM 713 C CA . TYR A 1 93 ? 6.683 -2.303 -6.331 1.00 95.56 93 TYR A CA 1
ATOM 714 C C . TYR A 1 93 ? 7.967 -2.718 -5.606 1.00 95.56 93 TYR A C 1
ATOM 716 O O . TYR A 1 93 ? 8.287 -3.901 -5.526 1.00 95.56 93 TYR A O 1
ATOM 724 N N . GLY A 1 94 ? 8.727 -1.751 -5.099 1.00 91.44 94 GLY A N 1
ATOM 725 C CA . GLY A 1 94 ? 10.038 -1.994 -4.499 1.00 91.44 94 GLY A CA 1
ATOM 726 C C . GLY A 1 94 ? 9.966 -2.430 -3.036 1.00 91.44 94 GLY A C 1
ATOM 727 O O . GLY A 1 94 ? 9.428 -1.685 -2.221 1.00 91.44 94 GLY A O 1
ATOM 728 N N . ILE A 1 95 ? 10.583 -3.566 -2.690 1.00 86.12 95 ILE A N 1
ATOM 729 C CA . ILE A 1 95 ? 10.771 -4.038 -1.299 1.00 86.12 95 ILE A CA 1
ATOM 730 C C . ILE A 1 95 ? 12.226 -4.472 -1.027 1.00 86.12 95 ILE A C 1
ATOM 732 O O . ILE A 1 95 ? 13.088 -4.415 -1.908 1.00 86.12 95 ILE A O 1
ATOM 736 N N . GLY A 1 96 ? 12.533 -4.866 0.218 1.00 73.50 96 GLY A N 1
ATOM 737 C CA . GLY A 1 96 ? 13.864 -5.365 0.636 1.00 73.50 96 GLY A CA 1
ATOM 738 C C . GLY A 1 96 ? 14.966 -4.299 0.685 1.00 73.50 96 GLY A C 1
ATOM 739 O O . GLY A 1 96 ? 16.118 -4.559 0.995 1.00 73.50 96 GLY A O 1
ATOM 740 N N . SER A 1 97 ? 14.575 -3.074 0.375 1.00 60.19 97 SER A N 1
ATOM 741 C CA . SER A 1 97 ? 15.427 -1.933 0.086 1.00 60.19 97 SER A CA 1
ATOM 742 C C . SER A 1 97 ? 15.460 -0.961 1.284 1.00 60.19 97 SER A C 1
ATOM 744 O O . SER A 1 97 ? 16.292 -0.069 1.389 1.00 60.19 97 SER A O 1
ATOM 746 N N . HIS A 1 98 ? 14.535 -1.098 2.233 1.00 56.84 98 HIS A N 1
ATOM 747 C CA . HIS A 1 98 ? 14.336 -0.104 3.281 1.00 56.84 98 HIS A CA 1
ATOM 748 C C . HIS A 1 98 ? 15.371 -0.206 4.401 1.00 56.84 98 HIS A C 1
ATOM 750 O O . HIS A 1 98 ? 15.427 -1.186 5.131 1.00 56.84 98 HIS A O 1
ATOM 756 N N . HIS A 1 99 ? 16.097 0.891 4.617 1.00 53.66 99 HIS A N 1
ATOM 757 C CA . HIS A 1 99 ? 16.758 1.191 5.891 1.00 53.66 99 HIS A CA 1
ATOM 758 C C . HIS A 1 99 ? 15.803 1.867 6.900 1.00 53.66 99 HIS A C 1
ATOM 760 O O . HIS A 1 99 ? 16.239 2.362 7.937 1.00 53.66 99 HIS A O 1
ATOM 766 N N . ASN A 1 100 ? 14.499 1.923 6.598 1.00 51.72 100 ASN A N 1
ATOM 767 C CA . ASN A 1 100 ? 13.486 2.475 7.491 1.00 51.72 100 ASN A CA 1
ATOM 768 C C . ASN A 1 100 ? 13.005 1.393 8.460 1.00 51.72 100 ASN A C 1
ATOM 770 O O . ASN A 1 100 ? 12.196 0.542 8.109 1.00 51.72 100 ASN A O 1
ATOM 774 N N . PHE A 1 101 ? 13.471 1.471 9.704 1.00 57.03 101 PHE A N 1
ATOM 775 C CA . PHE A 1 101 ? 13.060 0.614 10.821 1.00 57.03 101 PHE A CA 1
ATOM 776 C C . PHE A 1 101 ? 11.690 1.011 11.395 1.00 57.03 101 PHE A C 1
ATOM 778 O O . PHE A 1 101 ? 11.511 1.048 12.614 1.00 57.03 101 PHE A O 1
ATOM 785 N N . ARG A 1 102 ? 10.725 1.391 10.547 1.00 64.62 102 ARG A N 1
ATOM 786 C CA . ARG A 1 102 ? 9.377 1.690 11.038 1.00 64.62 102 ARG A CA 1
ATOM 787 C C . ARG A 1 102 ? 8.683 0.355 11.361 1.00 64.62 102 ARG A C 1
ATOM 789 O O . ARG A 1 102 ? 8.664 -0.511 10.486 1.00 64.62 102 ARG A O 1
ATOM 796 N N . PRO A 1 103 ? 8.153 0.158 12.584 1.00 61.75 103 PRO A N 1
ATOM 797 C CA . PRO A 1 103 ? 7.545 -1.111 13.003 1.00 61.75 103 PRO A CA 1
ATOM 798 C C . PRO A 1 103 ? 6.474 -1.632 12.036 1.00 61.75 103 PRO A C 1
ATOM 800 O O . PRO A 1 103 ? 6.372 -2.826 11.792 1.00 61.75 103 PRO A O 1
ATOM 803 N N . ASP A 1 104 ? 5.722 -0.726 11.418 1.00 64.25 104 ASP A N 1
ATOM 804 C CA . ASP A 1 104 ? 4.685 -1.033 10.441 1.00 64.25 104 ASP A CA 1
ATOM 805 C C . ASP A 1 104 ? 5.182 -1.563 9.100 1.00 64.25 104 ASP A C 1
ATOM 807 O O . ASP A 1 104 ? 4.599 -2.498 8.539 1.00 64.25 104 ASP A O 1
ATOM 811 N N . ASP A 1 105 ? 6.273 -0.997 8.600 1.00 64.50 105 ASP A N 1
ATOM 812 C CA . ASP A 1 105 ? 6.898 -1.485 7.376 1.00 64.50 105 ASP A CA 1
ATOM 813 C C . ASP A 1 105 ? 7.549 -2.857 7.627 1.00 64.50 105 ASP A C 1
ATOM 815 O O . ASP A 1 105 ? 7.522 -3.719 6.751 1.00 64.50 105 ASP A O 1
ATOM 819 N N . LEU A 1 106 ? 8.068 -3.095 8.838 1.00 62.34 106 LEU A N 1
ATOM 820 C CA . LEU A 1 106 ? 8.632 -4.386 9.244 1.00 62.34 106 LEU A CA 1
ATOM 821 C C . LEU A 1 106 ? 7.557 -5.473 9.387 1.00 62.34 106 LEU A C 1
ATOM 823 O O . LEU A 1 106 ? 7.740 -6.562 8.849 1.00 62.34 106 LEU A O 1
ATOM 827 N N . ALA A 1 107 ? 6.427 -5.169 10.033 1.00 63.59 107 ALA A N 1
ATOM 828 C CA . ALA A 1 107 ? 5.324 -6.116 10.230 1.00 63.59 107 ALA A CA 1
ATOM 829 C C . ALA A 1 107 ? 4.691 -6.598 8.910 1.00 63.59 107 ALA A C 1
ATOM 831 O O . ALA A 1 107 ? 4.123 -7.684 8.841 1.00 63.59 107 ALA A O 1
ATOM 832 N N . SER A 1 108 ? 4.785 -5.793 7.848 1.00 68.50 108 SER A N 1
ATOM 833 C CA . SER A 1 108 ? 4.233 -6.120 6.527 1.00 68.50 108 SER A CA 1
ATOM 834 C C . SER A 1 108 ? 5.290 -6.445 5.468 1.00 68.50 108 SER A C 1
ATOM 836 O O . SER A 1 108 ? 4.944 -6.546 4.293 1.00 68.50 108 SER A O 1
ATOM 838 N N . GLU A 1 10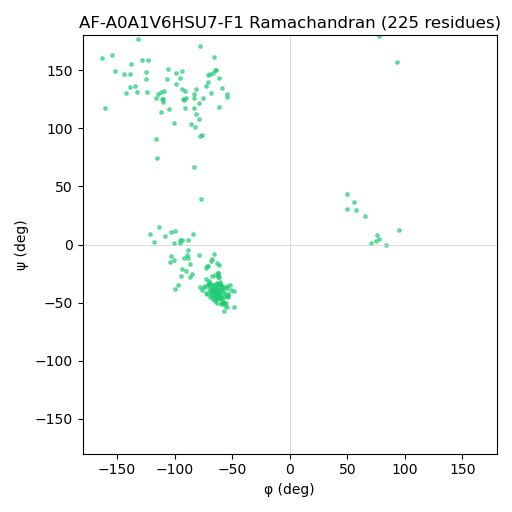9 ? 6.568 -6.562 5.843 1.00 75.31 109 GLU A N 1
ATOM 839 C CA . GLU A 1 109 ? 7.705 -6.711 4.914 1.00 75.31 109 GLU A CA 1
ATOM 840 C C . GLU A 1 109 ? 7.716 -5.653 3.776 1.00 75.31 109 GLU A C 1
ATOM 842 O O . GLU A 1 109 ? 8.163 -5.903 2.655 1.00 75.31 109 GLU A O 1
ATOM 847 N N . GLY A 1 110 ? 7.199 -4.446 4.041 1.00 81.38 110 GLY A N 1
ATOM 848 C CA . GLY A 1 110 ? 7.049 -3.356 3.066 1.00 81.38 110 GLY A CA 1
ATOM 849 C C . GLY A 1 110 ? 5.865 -3.507 2.098 1.00 81.38 110 GLY A C 1
ATOM 850 O O . GLY A 1 110 ? 5.682 -2.674 1.206 1.00 81.38 110 GLY A O 1
ATOM 851 N N . LEU A 1 111 ? 5.027 -4.534 2.258 1.00 87.62 111 LEU A N 1
ATOM 852 C CA . LEU A 1 111 ? 3.899 -4.849 1.371 1.00 87.62 111 LEU A CA 1
ATOM 853 C C . LEU A 1 111 ? 2.567 -4.237 1.834 1.00 87.62 111 LEU A C 1
ATOM 855 O O . LEU A 1 111 ? 1.540 -4.440 1.187 1.00 87.62 111 LEU A O 1
ATOM 859 N N . GLY A 1 112 ? 2.562 -3.444 2.911 1.00 87.69 112 GLY A N 1
ATOM 860 C CA . GLY A 1 112 ? 1.342 -2.866 3.485 1.00 87.69 112 GLY A CA 1
ATOM 861 C C . GLY A 1 112 ? 0.479 -2.076 2.491 1.00 87.69 112 GLY A C 1
ATOM 862 O O . GLY A 1 112 ? -0.746 -2.156 2.547 1.00 87.69 112 GLY A O 1
ATOM 863 N N . ALA A 1 113 ? 1.091 -1.357 1.543 1.00 92.25 113 ALA A N 1
ATOM 864 C CA . ALA A 1 113 ? 0.376 -0.558 0.542 1.00 92.25 113 ALA A CA 1
ATOM 865 C C . ALA A 1 113 ? -0.006 -1.331 -0.735 1.00 92.25 113 ALA A C 1
ATOM 867 O O . ALA A 1 113 ? -0.707 -0.778 -1.589 1.00 92.25 113 ALA A O 1
ATOM 868 N N . LEU A 1 114 ? 0.414 -2.593 -0.882 1.00 94.31 114 LEU A N 1
ATOM 869 C CA . LEU A 1 114 ? 0.139 -3.410 -2.066 1.00 94.31 114 LEU A CA 1
ATOM 870 C C . LEU A 1 114 ? -1.364 -3.515 -2.403 1.00 94.31 114 LEU A C 1
ATOM 872 O O . LEU A 1 114 ? -1.700 -3.319 -3.574 1.00 94.31 114 LEU A O 1
ATOM 876 N N . PRO A 1 115 ? -2.288 -3.739 -1.441 1.00 94.62 115 PRO A N 1
ATOM 877 C CA . PRO A 1 115 ? -3.716 -3.832 -1.751 1.00 94.62 115 PRO A CA 1
ATOM 878 C C . PRO A 1 115 ? -4.258 -2.584 -2.452 1.00 94.62 115 PRO A C 1
ATOM 880 O O . PRO A 1 115 ? -5.039 -2.700 -3.391 1.00 94.62 115 PRO A O 1
ATOM 883 N N . LEU A 1 116 ? -3.790 -1.393 -2.066 1.00 96.94 116 LEU A N 1
ATOM 884 C CA . LEU A 1 116 ? -4.177 -0.146 -2.723 1.00 96.94 116 LEU A CA 1
ATOM 885 C C . LEU A 1 116 ? -3.696 -0.092 -4.180 1.00 96.94 116 LEU A C 1
ATOM 887 O O . LEU A 1 116 ? -4.434 0.378 -5.040 1.00 96.94 116 LEU A O 1
ATOM 891 N N . MET A 1 117 ? -2.486 -0.577 -4.480 1.00 96.94 117 MET A N 1
ATOM 892 C CA . MET A 1 117 ? -1.972 -0.604 -5.859 1.00 96.94 117 MET A CA 1
ATOM 893 C C . MET A 1 117 ? -2.828 -1.497 -6.759 1.00 96.94 117 MET A C 1
ATOM 895 O O . MET A 1 117 ? -3.174 -1.103 -7.874 1.00 96.94 117 MET A O 1
ATOM 899 N N . LEU A 1 118 ? -3.218 -2.663 -6.242 1.00 96.69 118 LEU A N 1
ATOM 900 C CA . LEU A 1 118 ? -4.102 -3.600 -6.933 1.00 96.69 118 LEU A CA 1
ATOM 901 C C . LEU A 1 118 ? -5.509 -3.011 -7.111 1.00 96.69 118 LEU A C 1
ATOM 903 O O . LEU A 1 118 ? -6.076 -3.065 -8.201 1.00 96.69 118 LEU A O 1
ATOM 907 N N . GLU A 1 119 ? -6.064 -2.378 -6.075 1.00 97.56 119 GLU A N 1
ATOM 908 C CA . GLU A 1 119 ? -7.367 -1.709 -6.153 1.00 97.56 119 GLU A CA 1
ATOM 909 C C . GLU A 1 119 ? -7.383 -0.537 -7.145 1.00 97.56 119 GLU A C 1
ATOM 911 O O . GLU A 1 119 ? -8.408 -0.296 -7.784 1.00 97.56 119 GLU A O 1
ATOM 916 N N . MET A 1 120 ? -6.265 0.179 -7.297 1.00 97.31 120 MET A N 1
ATOM 917 C CA . MET A 1 120 ? -6.104 1.231 -8.305 1.00 97.31 120 MET A CA 1
ATOM 918 C C . MET A 1 120 ? -6.064 0.691 -9.743 1.00 97.31 120 MET A C 1
ATOM 920 O O . MET A 1 120 ? -6.236 1.477 -10.671 1.00 97.31 120 MET A O 1
ATOM 924 N N . GLY A 1 121 ? -5.886 -0.620 -9.938 1.00 96.69 121 GLY A N 1
ATOM 925 C CA . GLY A 1 121 ? -5.912 -1.279 -11.247 1.00 96.69 121 GLY A CA 1
ATOM 926 C C . GLY A 1 121 ? -4.545 -1.480 -11.904 1.00 96.69 121 GLY A C 1
ATOM 927 O O . GLY A 1 121 ? -4.503 -1.807 -13.086 1.00 96.69 121 GLY A O 1
ATOM 928 N N . PHE A 1 122 ? -3.441 -1.291 -11.176 1.00 97.62 122 PHE A N 1
ATOM 929 C CA . PHE A 1 122 ? -2.105 -1.555 -11.714 1.00 97.62 122 PHE A CA 1
ATOM 930 C C . PHE A 1 122 ? -1.836 -3.053 -11.892 1.00 97.62 122 PHE A C 1
ATOM 932 O O . PHE A 1 122 ? -2.220 -3.877 -11.061 1.00 97.62 122 PHE A O 1
ATOM 939 N N . GLU A 1 123 ? -1.070 -3.386 -12.928 1.00 97.12 123 GLU A N 1
ATOM 940 C CA . GLU A 1 123 ? -0.387 -4.672 -13.053 1.00 97.12 123 GLU A CA 1
ATOM 941 C C . GLU A 1 123 ? 0.916 -4.607 -12.250 1.00 97.12 123 GLU A C 1
ATOM 943 O O . GLU A 1 123 ? 1.895 -3.985 -12.668 1.00 97.12 123 GLU A O 1
ATOM 948 N N . VAL A 1 124 ? 0.915 -5.188 -11.052 1.00 97.44 124 VAL A N 1
ATOM 949 C CA . VAL A 1 124 ? 2.036 -5.061 -10.114 1.00 97.44 124 VAL A CA 1
ATOM 950 C C . VAL A 1 124 ? 3.051 -6.184 -10.311 1.00 97.44 124 VAL A C 1
ATOM 952 O O . VAL A 1 124 ? 2.696 -7.360 -10.329 1.00 97.44 124 VAL A O 1
ATOM 955 N N . GLU A 1 125 ? 4.327 -5.816 -10.378 1.00 97.38 125 GLU A N 1
ATOM 956 C CA . GLU A 1 125 ? 5.459 -6.735 -10.255 1.00 97.38 125 GLU A CA 1
ATOM 957 C C . GLU A 1 125 ? 6.360 -6.254 -9.117 1.00 97.38 125 GLU A C 1
ATOM 959 O O . GLU A 1 125 ? 6.702 -5.069 -9.023 1.00 97.38 125 GLU A O 1
ATOM 964 N N . ILE A 1 126 ? 6.725 -7.170 -8.227 1.00 95.44 126 ILE A N 1
ATOM 965 C CA . ILE A 1 126 ? 7.516 -6.850 -7.040 1.00 95.44 126 ILE A CA 1
ATOM 966 C C . ILE A 1 126 ? 8.997 -6.818 -7.427 1.00 95.44 126 ILE A C 1
ATOM 968 O O . ILE A 1 126 ? 9.513 -7.756 -8.026 1.00 95.44 126 ILE A O 1
ATOM 972 N N . VAL A 1 127 ? 9.709 -5.754 -7.076 1.00 93.88 127 VAL A N 1
ATOM 973 C CA . VAL A 1 127 ? 11.141 -5.603 -7.349 1.00 93.88 127 VAL A CA 1
ATOM 974 C C . VAL A 1 127 ? 11.890 -5.655 -6.019 1.00 93.88 127 VAL A C 1
ATOM 976 O O . VAL A 1 127 ? 11.706 -4.796 -5.157 1.00 93.88 127 VAL A O 1
ATOM 979 N N . ILE A 1 128 ? 12.698 -6.696 -5.825 1.00 91.06 128 ILE A N 1
ATOM 980 C CA . ILE A 1 128 ? 13.264 -7.069 -4.521 1.00 91.06 128 ILE A CA 1
ATOM 981 C C . ILE A 1 128 ? 14.782 -6.942 -4.569 1.00 91.06 128 ILE A C 1
ATOM 983 O O . ILE A 1 128 ? 15.427 -7.549 -5.427 1.00 91.06 128 ILE A O 1
ATOM 987 N N . GLN A 1 129 ? 15.351 -6.184 -3.629 1.00 88.38 129 GLN A N 1
ATOM 988 C CA . GLN A 1 129 ? 16.802 -6.109 -3.486 1.00 88.38 129 GLN A CA 1
ATOM 989 C C . GLN A 1 129 ? 17.327 -7.357 -2.775 1.00 88.38 129 GLN A C 1
ATOM 991 O O . GLN A 1 129 ? 17.361 -7.401 -1.550 1.00 88.38 129 GLN A O 1
ATOM 996 N N . GLU A 1 130 ? 17.728 -8.371 -3.532 1.00 87.62 130 GLU A N 1
ATOM 997 C CA . GLU A 1 130 ? 18.245 -9.630 -3.002 1.00 87.62 130 GLU A CA 1
ATOM 998 C C . GLU A 1 130 ? 19.174 -10.330 -4.002 1.00 87.62 130 GLU A C 1
ATOM 1000 O O . GLU A 1 130 ? 19.185 -10.030 -5.200 1.00 87.62 130 GLU A O 1
ATOM 1005 N N . ARG A 1 131 ? 19.963 -11.293 -3.514 1.00 85.88 131 ARG A N 1
ATOM 1006 C CA . ARG A 1 131 ? 20.816 -12.117 -4.389 1.00 85.88 131 ARG A CA 1
ATOM 1007 C C . ARG A 1 131 ? 19.980 -13.112 -5.196 1.00 85.88 131 ARG A C 1
ATOM 1009 O O . ARG A 1 131 ? 19.142 -13.811 -4.639 1.00 85.88 131 ARG A O 1
ATOM 1016 N N . ASP A 1 132 ? 20.296 -13.249 -6.480 1.00 88.94 132 ASP A N 1
ATOM 1017 C CA . ASP A 1 132 ? 19.692 -14.256 -7.357 1.00 88.94 132 ASP A CA 1
ATOM 1018 C C . ASP A 1 132 ? 20.292 -15.646 -7.079 1.00 88.94 132 ASP A C 1
ATOM 1020 O O . ASP A 1 132 ? 21.392 -15.981 -7.531 1.00 88.94 132 ASP A O 1
ATOM 1024 N N . ARG A 1 133 ? 19.613 -16.420 -6.221 1.00 89.19 133 ARG A N 1
ATOM 1025 C CA . ARG A 1 133 ? 19.972 -17.800 -5.861 1.00 89.19 133 ARG A CA 1
ATOM 1026 C C . ARG A 1 133 ? 18.724 -18.664 -5.656 1.00 89.19 133 ARG A C 1
ATOM 1028 O O . ARG A 1 133 ? 17.737 -18.157 -5.118 1.00 89.19 133 ARG A O 1
ATOM 1035 N N . PRO A 1 134 ? 18.756 -19.970 -5.988 1.00 90.88 134 PRO A N 1
ATOM 1036 C CA . PRO A 1 134 ? 17.582 -20.842 -5.869 1.00 90.88 134 PRO A CA 1
ATOM 1037 C C . PRO A 1 134 ? 16.927 -20.839 -4.478 1.00 90.88 134 PRO A C 1
ATOM 1039 O O . PRO A 1 134 ? 15.711 -20.709 -4.368 1.00 90.88 134 PRO A O 1
ATOM 1042 N N . ASP A 1 135 ? 17.730 -20.880 -3.413 1.00 89.44 135 ASP A N 1
ATOM 1043 C CA . ASP A 1 135 ? 17.258 -20.863 -2.023 1.00 89.44 135 ASP A CA 1
ATOM 1044 C C . ASP A 1 135 ? 16.545 -19.552 -1.647 1.00 89.44 135 ASP A C 1
ATOM 1046 O O . ASP A 1 135 ? 15.563 -19.557 -0.897 1.00 89.44 135 ASP A O 1
ATOM 1050 N N . VAL A 1 136 ? 16.997 -18.427 -2.210 1.00 87.50 136 VAL A N 1
ATOM 1051 C CA . VAL A 1 136 ? 16.362 -17.115 -2.035 1.00 87.50 136 VAL A CA 1
ATOM 1052 C C . VAL A 1 136 ? 15.002 -17.082 -2.729 1.00 87.50 136 VAL A C 1
ATOM 1054 O O . VAL A 1 136 ? 14.030 -16.613 -2.134 1.00 87.50 136 VAL A O 1
ATOM 1057 N N . HIS A 1 137 ? 14.895 -17.630 -3.943 1.00 91.12 137 HIS A N 1
ATOM 1058 C CA . HIS A 1 137 ? 13.615 -17.735 -4.647 1.00 91.12 137 HIS A CA 1
ATOM 1059 C C . HIS A 1 137 ? 12.603 -18.588 -3.871 1.00 91.12 137 HIS A C 1
ATOM 1061 O O . HIS A 1 137 ? 11.449 -18.182 -3.731 1.00 91.12 137 HIS A O 1
ATOM 1067 N N . ASP A 1 138 ? 13.026 -19.727 -3.321 1.00 89.44 138 ASP A N 1
ATOM 1068 C CA . ASP A 1 138 ? 12.147 -20.595 -2.528 1.00 89.44 138 ASP A CA 1
ATOM 1069 C C . ASP A 1 138 ? 11.674 -19.914 -1.238 1.00 89.44 138 ASP A C 1
ATOM 1071 O O . ASP A 1 138 ? 10.524 -20.075 -0.821 1.00 89.44 138 ASP A O 1
ATOM 1075 N N . ARG A 1 139 ? 12.535 -19.114 -0.597 1.00 87.88 139 ARG A N 1
ATOM 1076 C CA . ARG A 1 139 ? 12.153 -18.291 0.560 1.00 87.88 139 ARG A CA 1
ATOM 1077 C C . ARG A 1 139 ? 11.139 -17.212 0.176 1.00 87.88 139 ARG A C 1
ATOM 1079 O O . ARG A 1 139 ? 10.111 -17.108 0.834 1.00 87.88 139 ARG A O 1
ATOM 1086 N N . ILE A 1 140 ? 11.391 -16.455 -0.892 1.00 88.69 140 ILE A N 1
ATOM 1087 C CA . ILE A 1 140 ? 10.495 -15.378 -1.345 1.00 88.69 140 ILE A CA 1
ATOM 1088 C C . ILE A 1 140 ? 9.119 -15.935 -1.711 1.00 88.69 140 ILE A C 1
ATOM 1090 O O . ILE A 1 140 ? 8.110 -15.417 -1.241 1.00 88.69 140 ILE A O 1
ATOM 1094 N N . LYS A 1 141 ? 9.063 -17.032 -2.475 1.00 89.94 141 LYS A N 1
ATOM 1095 C CA . LYS A 1 141 ? 7.794 -17.689 -2.826 1.00 89.94 141 LYS A CA 1
ATOM 1096 C C . LYS A 1 141 ? 7.011 -18.123 -1.590 1.00 89.94 141 LYS A C 1
ATOM 1098 O O . LYS A 1 141 ? 5.805 -17.912 -1.541 1.00 89.94 141 LYS A O 1
ATOM 1103 N N . ARG A 1 142 ? 7.684 -18.697 -0.584 1.00 87.44 142 ARG A N 1
ATOM 1104 C CA . ARG A 1 142 ? 7.038 -19.075 0.684 1.00 87.44 142 ARG A CA 1
ATOM 1105 C C . ARG A 1 142 ? 6.485 -17.865 1.434 1.00 87.44 142 ARG A C 1
ATOM 1107 O O . ARG A 1 142 ? 5.348 -17.934 1.889 1.00 87.44 142 ARG A O 1
ATOM 1114 N N . ASN A 1 143 ? 7.247 -16.777 1.535 1.00 85.38 143 ASN A N 1
ATOM 1115 C CA . ASN A 1 143 ? 6.802 -15.563 2.224 1.00 85.38 143 ASN A CA 1
ATOM 1116 C C . ASN A 1 143 ? 5.604 -14.919 1.512 1.00 85.38 143 ASN A C 1
ATOM 1118 O O . ASN A 1 143 ? 4.595 -14.627 2.148 1.00 85.38 143 ASN A O 1
ATOM 1122 N N . LEU A 1 144 ? 5.670 -14.769 0.185 1.00 88.25 144 LEU A N 1
ATOM 1123 C CA . LEU A 1 144 ? 4.556 -14.230 -0.600 1.00 88.25 144 LEU A CA 1
ATOM 1124 C C . LEU A 1 144 ? 3.305 -15.113 -0.477 1.00 88.25 144 LEU A C 1
ATOM 1126 O O . LEU A 1 144 ? 2.218 -14.594 -0.230 1.00 88.25 144 LEU A O 1
ATOM 1130 N N . ALA A 1 145 ? 3.458 -16.440 -0.534 1.00 88.88 145 ALA A N 1
ATOM 1131 C CA . ALA A 1 145 ? 2.350 -17.372 -0.333 1.00 88.88 145 ALA A CA 1
ATOM 1132 C C . ALA A 1 145 ? 1.737 -17.266 1.076 1.00 88.88 145 ALA A C 1
ATOM 1134 O O . ALA A 1 145 ? 0.515 -17.265 1.205 1.00 88.88 145 ALA A O 1
ATOM 1135 N N . ALA A 1 146 ? 2.555 -17.114 2.125 1.00 83.44 146 ALA A N 1
ATOM 1136 C CA . ALA A 1 146 ? 2.072 -16.908 3.495 1.00 83.44 146 ALA A CA 1
ATOM 1137 C C . ALA A 1 146 ? 1.257 -15.610 3.646 1.00 83.44 146 ALA A C 1
ATOM 1139 O O . ALA A 1 146 ? 0.338 -15.541 4.461 1.00 83.44 146 ALA A O 1
ATOM 1140 N N . LEU A 1 147 ? 1.547 -14.605 2.817 1.00 80.81 147 LEU A N 1
ATOM 1141 C CA . LEU A 1 147 ? 0.807 -13.344 2.744 1.00 80.81 147 LEU A CA 1
ATOM 1142 C C . LEU A 1 147 ? -0.381 -13.386 1.764 1.00 80.81 147 LEU A C 1
ATOM 1144 O O . LEU A 1 147 ? -1.058 -12.373 1.588 1.00 80.81 147 LEU A O 1
ATOM 1148 N N . ASN A 1 148 ? -0.666 -14.543 1.152 1.00 87.06 148 ASN A N 1
ATOM 1149 C CA . ASN A 1 148 ? -1.655 -14.718 0.081 1.00 87.06 148 ASN A CA 1
ATOM 1150 C C . ASN A 1 148 ? -1.408 -13.793 -1.126 1.00 87.06 148 ASN A C 1
ATOM 1152 O O . ASN A 1 148 ? -2.347 -13.276 -1.734 1.00 87.06 148 ASN A O 1
ATOM 1156 N N . ILE A 1 149 ? -0.137 -13.566 -1.457 1.00 88.44 149 ILE A N 1
ATOM 1157 C CA . ILE A 1 149 ? 0.295 -12.773 -2.605 1.00 88.44 149 ILE A CA 1
ATOM 1158 C C . ILE A 1 149 ? 0.786 -13.727 -3.692 1.00 88.44 149 ILE A C 1
ATOM 1160 O O . ILE A 1 149 ? 1.789 -14.416 -3.522 1.00 88.44 149 ILE A O 1
ATOM 1164 N N . ASP A 1 150 ? 0.094 -13.719 -4.828 1.00 92.31 150 ASP A N 1
ATOM 1165 C CA . ASP A 1 150 ? 0.485 -14.429 -6.047 1.00 92.31 150 ASP A CA 1
ATOM 1166 C C . ASP A 1 150 ? 0.775 -13.404 -7.151 1.00 92.31 150 ASP A C 1
ATOM 1168 O O . ASP A 1 150 ? -0.054 -13.120 -8.014 1.00 92.31 150 ASP A O 1
ATOM 1172 N N . LEU A 1 151 ? 1.929 -12.741 -7.036 1.00 94.38 151 LEU A N 1
ATOM 1173 C CA . LEU A 1 151 ? 2.385 -11.717 -7.975 1.00 94.38 151 LEU A CA 1
ATOM 1174 C C . LEU A 1 151 ? 3.776 -12.060 -8.511 1.00 94.38 151 LEU A C 1
ATOM 1176 O O . LEU A 1 151 ? 4.597 -12.629 -7.782 1.00 94.38 151 LEU A O 1
ATOM 1180 N N . PRO A 1 152 ? 4.082 -11.677 -9.764 1.00 94.62 152 PRO A N 1
ATOM 1181 C CA . PRO A 1 152 ? 5.424 -11.825 -10.297 1.00 94.62 152 PRO A CA 1
ATOM 1182 C C . PRO A 1 152 ? 6.410 -10.953 -9.512 1.00 94.62 152 PRO A C 1
ATOM 1184 O O . PRO A 1 152 ? 6.062 -9.880 -9.008 1.00 94.62 152 PRO A O 1
ATOM 1187 N N . TYR A 1 153 ? 7.662 -11.402 -9.443 1.00 94.50 153 TYR A N 1
ATOM 1188 C CA . TYR A 1 153 ? 8.743 -10.630 -8.848 1.00 94.50 153 TYR A CA 1
ATOM 1189 C C . TYR A 1 153 ? 10.034 -10.715 -9.661 1.00 94.50 153 TYR A C 1
ATOM 1191 O O . TYR A 1 153 ? 10.284 -11.692 -10.372 1.00 94.50 153 TYR A O 1
ATOM 1199 N N . ARG A 1 154 ? 10.876 -9.692 -9.510 1.00 93.12 154 ARG A N 1
ATOM 1200 C CA . ARG A 1 154 ? 12.243 -9.617 -10.035 1.00 93.12 154 ARG A CA 1
ATOM 1201 C C . ARG A 1 154 ? 13.213 -9.321 -8.909 1.00 93.12 154 ARG A C 1
ATOM 1203 O O . ARG A 1 154 ? 12.912 -8.524 -8.021 1.00 93.12 154 ARG A O 1
ATOM 1210 N N . LEU A 1 155 ? 14.384 -9.939 -8.981 1.00 91.75 155 LEU A N 1
ATOM 1211 C CA . LEU A 1 155 ? 15.477 -9.675 -8.056 1.00 91.75 155 LEU A CA 1
ATOM 1212 C C . LEU A 1 155 ? 16.474 -8.708 -8.683 1.00 91.75 155 LEU A C 1
ATOM 1214 O O . LEU A 1 155 ? 16.701 -8.721 -9.892 1.00 91.75 155 LEU A O 1
ATOM 1218 N N . PHE A 1 156 ? 17.090 -7.890 -7.844 1.00 89.88 156 PHE A N 1
ATOM 1219 C CA . PHE A 1 156 ? 18.279 -7.125 -8.187 1.00 89.88 156 PHE A CA 1
ATOM 1220 C C . PHE A 1 156 ? 19.233 -7.158 -6.996 1.00 89.88 156 PHE A C 1
ATOM 1222 O O . PHE A 1 156 ? 18.815 -7.000 -5.854 1.00 89.88 156 PHE A O 1
ATOM 1229 N N . TYR A 1 157 ? 20.520 -7.387 -7.239 1.00 85.06 157 TYR A N 1
ATOM 1230 C CA . TYR A 1 157 ? 21.457 -7.652 -6.144 1.00 85.06 157 TYR A CA 1
ATOM 1231 C C . TYR A 1 157 ? 22.056 -6.376 -5.535 1.00 85.06 157 TYR A C 1
ATOM 1233 O O . TYR A 1 157 ? 22.392 -6.353 -4.353 1.00 85.06 157 TYR A O 1
ATOM 1241 N N . GLU A 1 158 ? 22.172 -5.304 -6.322 1.00 82.69 158 GLU A N 1
ATOM 1242 C CA . GLU A 1 158 ? 22.745 -4.023 -5.908 1.00 82.69 158 GLU A CA 1
ATOM 1243 C C . GLU A 1 158 ? 21.926 -2.850 -6.452 1.00 82.69 158 GLU A C 1
ATOM 1245 O O . GLU A 1 158 ? 21.436 -2.929 -7.583 1.00 82.69 158 GLU A O 1
ATOM 1250 N N . PRO A 1 159 ? 21.833 -1.721 -5.719 1.00 79.00 159 PRO A N 1
ATOM 1251 C CA . PRO A 1 159 ? 21.062 -0.561 -6.162 1.00 79.00 159 PRO A CA 1
ATOM 1252 C C . PRO A 1 159 ? 21.464 -0.072 -7.558 1.00 79.00 159 PRO A C 1
ATOM 1254 O O . PRO A 1 159 ? 20.599 0.270 -8.355 1.00 79.00 159 PRO A O 1
ATOM 1257 N N . ALA A 1 160 ? 22.757 -0.110 -7.897 1.00 81.00 160 ALA A N 1
ATOM 1258 C CA . ALA A 1 160 ? 23.272 0.303 -9.207 1.00 81.00 160 ALA A CA 1
ATOM 1259 C C . ALA A 1 160 ? 22.732 -0.525 -10.391 1.00 81.00 160 ALA A C 1
ATOM 1261 O O . ALA A 1 160 ? 22.811 -0.080 -11.534 1.00 81.00 160 ALA A O 1
ATOM 1262 N N . VAL A 1 161 ? 22.172 -1.709 -10.129 1.00 86.88 161 VAL A N 1
ATOM 1263 C CA . VAL A 1 161 ? 21.652 -2.636 -11.148 1.00 86.88 161 VAL A CA 1
ATOM 1264 C C . VAL A 1 161 ? 20.128 -2.560 -11.268 1.00 86.88 161 VAL A C 1
ATOM 1266 O O . VAL A 1 161 ? 19.526 -3.233 -12.101 1.00 86.88 161 VAL A O 1
ATOM 1269 N N . LEU A 1 162 ? 19.474 -1.683 -10.503 1.00 90.38 162 LEU A N 1
ATOM 1270 C CA . LEU A 1 162 ? 18.028 -1.510 -10.600 1.00 90.38 162 LEU A CA 1
ATOM 1271 C C . LEU A 1 162 ? 17.595 -0.935 -11.960 1.00 90.38 162 LEU A C 1
ATOM 1273 O O . LEU A 1 162 ? 16.585 -1.368 -12.505 1.00 90.38 162 LEU A O 1
ATOM 1277 N N . ALA A 1 163 ? 18.341 0.015 -12.531 1.00 91.94 163 ALA A N 1
ATOM 1278 C CA . ALA A 1 163 ? 17.973 0.658 -13.796 1.00 91.94 163 ALA A CA 1
ATOM 1279 C C . ALA A 1 163 ? 17.742 -0.347 -14.956 1.00 91.94 163 ALA A C 1
ATOM 1281 O O . ALA A 1 163 ? 16.667 -0.304 -15.562 1.00 91.94 163 ALA A O 1
ATOM 1282 N N . PRO A 1 164 ? 18.658 -1.299 -15.239 1.00 91.25 164 PRO A N 1
ATOM 1283 C CA . PRO A 1 164 ? 18.406 -2.382 -16.193 1.00 91.25 164 PRO A CA 1
ATOM 1284 C C . PRO A 1 164 ? 17.125 -3.178 -15.907 1.00 91.25 164 PRO A C 1
ATOM 1286 O O . PRO A 1 164 ? 16.314 -3.380 -16.809 1.00 91.25 164 PRO A O 1
ATOM 1289 N N . VAL A 1 165 ? 16.890 -3.551 -14.644 1.00 92.44 165 VAL A N 1
ATOM 1290 C CA . VAL A 1 165 ? 15.698 -4.313 -14.232 1.00 92.44 165 VAL A CA 1
ATOM 1291 C C . VAL A 1 165 ? 14.410 -3.530 -14.500 1.00 92.44 165 VAL A C 1
ATOM 1293 O O . VAL A 1 165 ? 13.419 -4.100 -14.962 1.00 92.44 165 VAL A O 1
ATOM 1296 N N . LEU A 1 166 ? 14.423 -2.215 -14.265 1.00 94.00 166 LEU A N 1
ATOM 1297 C CA . LEU A 1 166 ? 13.276 -1.351 -14.543 1.00 94.00 166 LEU A CA 1
ATOM 1298 C C . LEU A 1 166 ? 12.987 -1.231 -16.050 1.00 94.00 166 LEU A C 1
ATOM 1300 O O . LEU A 1 166 ? 11.820 -1.240 -16.452 1.00 94.00 166 LEU A O 1
ATOM 1304 N N . LEU A 1 167 ? 14.028 -1.154 -16.885 1.00 92.19 167 LEU A N 1
ATOM 1305 C CA . LEU A 1 167 ? 13.889 -1.109 -18.346 1.00 92.19 167 LEU A CA 1
ATOM 1306 C C . LEU A 1 167 ? 13.344 -2.426 -18.909 1.00 92.19 167 LEU A C 1
ATOM 1308 O O . LEU A 1 167 ? 12.409 -2.413 -19.713 1.00 92.19 167 LEU A O 1
ATOM 1312 N N . GLU A 1 168 ? 13.891 -3.560 -18.470 1.00 92.88 168 GLU A N 1
ATOM 1313 C CA . GLU A 1 168 ? 13.444 -4.894 -18.890 1.00 92.88 168 GLU A CA 1
ATOM 1314 C C . GLU A 1 168 ? 11.998 -5.175 -18.477 1.00 92.88 168 GLU A C 1
ATOM 1316 O O . GLU A 1 168 ? 11.218 -5.739 -19.252 1.00 92.88 168 GLU A O 1
ATOM 1321 N N . GLY A 1 169 ? 11.620 -4.734 -17.275 1.00 92.31 169 GLY A N 1
ATOM 1322 C CA . GLY A 1 169 ? 10.259 -4.841 -16.762 1.00 92.31 169 GLY A CA 1
ATOM 1323 C C . GLY A 1 169 ? 9.245 -3.967 -17.503 1.00 92.31 169 GLY A C 1
ATOM 1324 O O . GLY A 1 169 ? 8.048 -4.195 -17.360 1.00 92.31 169 GLY A O 1
ATOM 1325 N N . LYS A 1 170 ? 9.686 -3.014 -18.341 1.00 93.44 170 LYS A N 1
ATOM 1326 C CA . LYS A 1 170 ? 8.815 -2.096 -19.102 1.00 93.44 170 LYS A CA 1
ATOM 1327 C C . LYS A 1 170 ? 7.754 -1.431 -18.215 1.00 93.44 170 LYS A C 1
ATOM 1329 O O . LYS A 1 170 ? 6.585 -1.359 -18.592 1.00 93.44 170 LYS A O 1
ATOM 1334 N N . PHE A 1 171 ? 8.164 -0.986 -17.031 1.00 95.50 171 PHE A N 1
ATOM 1335 C CA . PHE A 1 171 ? 7.265 -0.345 -16.078 1.00 95.50 171 PHE A CA 1
ATOM 1336 C C . PHE A 1 171 ? 6.814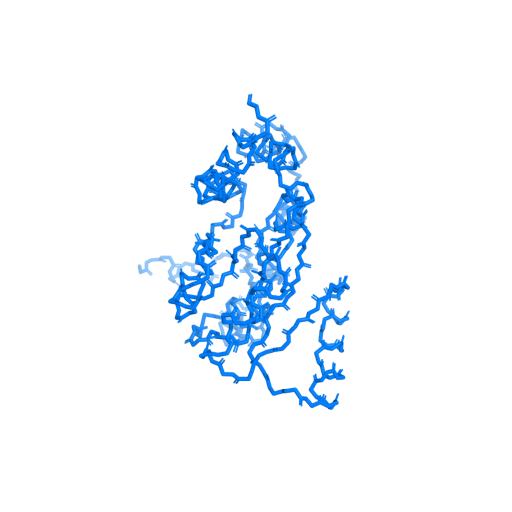 1.030 -16.566 1.00 95.50 171 PHE A C 1
ATOM 1338 O O . PHE A 1 171 ? 7.570 1.759 -17.210 1.00 95.50 171 PHE A O 1
ATOM 1345 N N . ASP A 1 172 ? 5.580 1.388 -16.228 1.00 95.00 172 ASP A N 1
ATOM 1346 C CA . ASP A 1 172 ? 5.027 2.718 -16.473 1.00 95.00 172 ASP A CA 1
ATOM 1347 C C . ASP A 1 172 ? 5.195 3.634 -15.258 1.00 95.00 172 ASP A C 1
ATOM 1349 O O . ASP A 1 172 ? 5.252 4.852 -15.412 1.00 95.00 172 ASP A O 1
ATOM 1353 N N . VAL A 1 173 ? 5.266 3.064 -14.050 1.00 96.25 173 VAL A N 1
ATOM 1354 C CA . VAL A 1 173 ? 5.445 3.805 -12.797 1.00 96.25 173 VAL A CA 1
ATOM 1355 C C . VAL A 1 173 ? 6.167 2.955 -11.748 1.00 96.25 173 VAL A C 1
ATOM 1357 O O . VAL A 1 173 ? 6.036 1.731 -11.720 1.00 96.25 173 VAL A O 1
ATOM 1360 N N . GLY A 1 174 ? 6.931 3.600 -10.870 1.00 95.25 174 GLY A N 1
ATOM 1361 C CA . GLY A 1 174 ? 7.553 2.972 -9.706 1.00 95.25 174 GLY A CA 1
ATOM 1362 C C . GLY A 1 174 ? 6.877 3.367 -8.393 1.00 95.25 174 GLY A C 1
ATOM 1363 O O . GLY A 1 174 ? 6.511 4.526 -8.197 1.00 95.25 174 GLY A O 1
ATOM 1364 N N . TYR A 1 175 ? 6.773 2.425 -7.461 1.00 94.94 175 TYR A N 1
ATOM 1365 C CA . TYR A 1 175 ? 6.591 2.686 -6.035 1.00 94.94 175 TYR A CA 1
ATOM 1366 C C . TYR A 1 175 ? 7.820 2.153 -5.299 1.00 94.94 175 TYR A C 1
ATOM 1368 O O . TYR A 1 175 ? 7.903 0.968 -4.989 1.00 94.94 175 TYR A O 1
ATOM 1376 N N . LEU A 1 176 ? 8.826 3.009 -5.120 1.00 91.94 176 LEU A N 1
ATOM 1377 C CA . LEU A 1 176 ? 10.182 2.606 -4.731 1.00 91.94 176 LEU A CA 1
ATOM 1378 C C . LEU A 1 176 ? 10.663 3.405 -3.521 1.00 91.94 176 LEU A C 1
ATOM 1380 O O . LEU A 1 176 ? 10.180 4.501 -3.247 1.00 91.94 176 LEU A O 1
ATOM 1384 N N . SER A 1 177 ? 11.647 2.876 -2.800 1.00 87.88 177 SER A N 1
ATOM 1385 C CA . SER A 1 177 ? 12.277 3.600 -1.694 1.00 87.88 177 SER A CA 1
ATOM 1386 C C . SER A 1 177 ? 13.034 4.849 -2.168 1.00 87.88 177 SER A C 1
ATOM 1388 O O . SER A 1 177 ? 13.588 4.850 -3.267 1.00 87.88 177 SER A O 1
ATOM 1390 N N . ASP A 1 178 ? 13.124 5.876 -1.312 1.00 85.94 178 ASP A N 1
ATOM 1391 C CA . ASP A 1 178 ? 13.788 7.158 -1.606 1.00 85.94 178 ASP A CA 1
ATOM 1392 C C . ASP A 1 178 ? 15.221 6.964 -2.156 1.00 85.94 178 ASP A C 1
ATOM 1394 O O . ASP A 1 178 ? 15.616 7.626 -3.115 1.00 85.94 178 ASP A O 1
ATOM 1398 N N . PHE A 1 179 ? 15.990 6.004 -1.629 1.00 84.44 179 PHE A N 1
ATOM 1399 C CA . PHE A 1 179 ? 17.372 5.767 -2.080 1.00 84.44 179 PHE A CA 1
ATOM 1400 C C . PHE A 1 179 ? 17.480 5.148 -3.488 1.00 84.44 179 PHE A C 1
ATOM 1402 O O . PHE A 1 179 ? 18.535 5.235 -4.114 1.00 84.44 179 PHE A O 1
ATOM 1409 N N . LEU A 1 180 ? 16.405 4.545 -4.008 1.00 86.69 180 LEU A N 1
ATOM 1410 C CA . LEU A 1 180 ? 16.353 3.967 -5.357 1.00 86.69 180 LEU A CA 1
ATOM 1411 C C . LEU A 1 180 ? 15.909 4.980 -6.416 1.00 86.69 180 LEU A C 1
ATOM 1413 O O . LEU A 1 180 ? 15.998 4.704 -7.614 1.00 86.69 180 LEU A O 1
ATOM 1417 N N . MET A 1 181 ? 15.451 6.166 -6.005 1.00 86.75 181 MET A N 1
ATOM 1418 C CA . MET A 1 181 ? 14.895 7.159 -6.928 1.00 86.75 181 MET A CA 1
ATOM 1419 C C . MET A 1 181 ? 15.902 7.621 -7.986 1.00 86.75 181 MET A C 1
ATOM 1421 O O . MET A 1 181 ? 15.506 7.886 -9.120 1.00 86.75 181 MET A O 1
ATOM 1425 N N . GLY A 1 182 ? 17.200 7.672 -7.662 1.00 87.44 182 GLY A N 1
ATOM 1426 C CA . GLY A 1 182 ? 18.244 8.020 -8.634 1.00 87.44 182 GLY A CA 1
ATOM 1427 C C . GLY A 1 182 ? 18.312 7.044 -9.815 1.00 87.44 182 GLY A C 1
ATOM 1428 O O . GLY A 1 182 ? 18.495 7.461 -10.956 1.00 87.44 182 GLY A O 1
ATOM 1429 N N . GLN A 1 183 ? 18.077 5.756 -9.557 1.00 91.38 183 GLN A N 1
ATOM 1430 C CA . GLN A 1 183 ? 18.078 4.697 -10.572 1.00 91.38 183 GLN A CA 1
ATOM 1431 C C . GLN A 1 183 ? 16.791 4.692 -11.392 1.00 91.38 183 GLN A C 1
ATOM 1433 O O . GLN A 1 183 ? 16.825 4.485 -12.598 1.00 91.38 183 GLN A O 1
ATOM 1438 N N . ALA A 1 184 ? 15.650 4.982 -10.767 1.00 91.69 184 ALA A N 1
ATOM 1439 C CA . ALA A 1 184 ? 14.406 5.175 -11.507 1.00 91.69 184 ALA A CA 1
ATOM 1440 C C . ALA A 1 184 ? 14.468 6.415 -12.417 1.00 91.69 184 ALA A C 1
ATOM 1442 O O . ALA A 1 184 ? 14.000 6.388 -13.555 1.00 91.69 184 ALA A O 1
ATOM 1443 N N . THR A 1 185 ? 15.110 7.488 -11.945 1.00 91.69 185 THR A N 1
ATOM 1444 C CA . THR A 1 185 ? 15.278 8.734 -12.706 1.00 91.69 185 THR A CA 1
ATOM 1445 C C . THR A 1 185 ? 16.162 8.534 -13.936 1.00 91.69 185 THR A C 1
ATOM 1447 O O . THR A 1 185 ? 15.829 9.053 -14.999 1.00 91.69 185 THR A O 1
ATOM 1450 N N . SER A 1 186 ? 17.246 7.752 -13.843 1.00 91.69 186 SER A N 1
ATOM 1451 C CA . SER A 1 186 ? 18.142 7.504 -14.987 1.00 91.69 186 SER A CA 1
ATOM 1452 C C . SER A 1 186 ? 17.447 6.793 -16.156 1.00 91.69 186 SER A C 1
ATOM 1454 O O . SER A 1 186 ? 17.841 6.967 -17.309 1.00 91.69 186 SER A O 1
ATOM 1456 N N . VAL A 1 187 ? 16.367 6.058 -15.878 1.00 92.31 187 VAL A N 1
ATOM 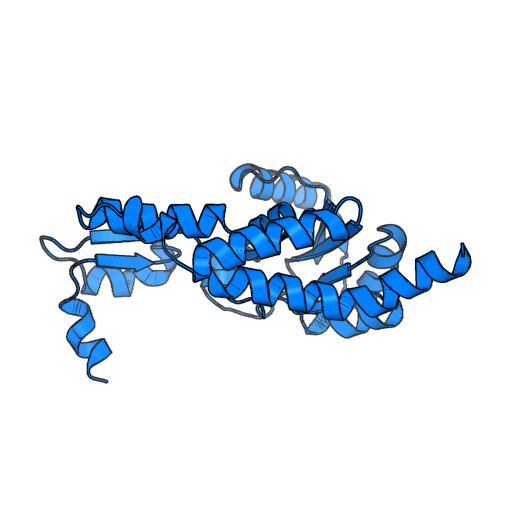1457 C CA . VAL A 1 187 ? 15.528 5.381 -16.880 1.00 92.31 187 VAL A CA 1
ATOM 1458 C C . VAL A 1 187 ? 14.213 6.113 -17.154 1.00 92.31 187 VAL A C 1
ATOM 1460 O O . VAL A 1 187 ? 13.346 5.582 -17.842 1.00 92.31 187 VAL A O 1
ATOM 1463 N N . HIS A 1 188 ? 14.075 7.345 -16.654 1.00 91.62 188 HIS A N 1
ATOM 1464 C CA . HIS A 1 188 ? 12.897 8.198 -16.820 1.00 91.62 188 HIS A CA 1
ATOM 1465 C C . HIS A 1 188 ? 11.593 7.553 -16.306 1.00 91.62 188 HIS A C 1
ATOM 1467 O O . HIS A 1 188 ? 10.511 7.847 -16.816 1.00 91.62 188 HIS A O 1
ATOM 1473 N N . LEU A 1 189 ? 11.683 6.683 -15.291 1.00 93.81 189 LEU A N 1
ATOM 1474 C CA . LEU A 1 189 ? 10.521 6.050 -14.670 1.00 93.81 189 LEU A CA 1
ATOM 1475 C C . LEU A 1 189 ? 9.908 6.995 -13.619 1.00 93.81 189 LEU A C 1
ATOM 1477 O O . LEU A 1 189 ? 10.552 7.302 -12.606 1.00 93.81 189 LEU A O 1
ATOM 1481 N N . PRO A 1 190 ? 8.652 7.435 -13.798 1.00 93.38 190 PRO A N 1
ATOM 1482 C CA . PRO A 1 190 ? 7.987 8.296 -12.841 1.00 93.38 190 PRO A CA 1
ATOM 1483 C C . PRO A 1 190 ? 7.738 7.476 -11.573 1.00 93.38 190 PRO A C 1
ATOM 1485 O O . PRO A 1 190 ? 7.272 6.340 -11.633 1.00 93.38 190 PRO A O 1
ATOM 1488 N N . THR A 1 191 ? 8.111 8.013 -10.414 1.00 92.75 191 THR A N 1
ATOM 1489 C CA . THR A 1 191 ? 8.175 7.216 -9.183 1.00 92.75 191 THR A CA 1
ATOM 1490 C C . THR A 1 191 ? 7.499 7.925 -8.023 1.00 92.75 191 THR A C 1
ATOM 1492 O O . THR A 1 191 ? 7.764 9.093 -7.740 1.00 92.75 191 THR A O 1
ATOM 1495 N N . VAL A 1 192 ? 6.639 7.193 -7.321 1.00 93.06 192 VAL A N 1
ATOM 1496 C CA . VAL A 1 192 ? 6.087 7.580 -6.028 1.00 93.06 192 VAL A CA 1
ATOM 1497 C C . VAL A 1 192 ? 6.988 6.994 -4.937 1.00 93.06 192 VAL A C 1
ATOM 1499 O O . VAL A 1 192 ? 7.182 5.781 -4.909 1.00 93.06 192 VAL A O 1
ATOM 1502 N N . PRO A 1 193 ? 7.515 7.811 -4.012 1.00 89.69 193 PRO A N 1
ATOM 1503 C CA . PRO A 1 193 ? 8.356 7.275 -2.958 1.00 89.69 193 PRO A CA 1
ATOM 1504 C C . PRO A 1 193 ? 7.564 6.461 -1.926 1.00 89.69 193 PRO A C 1
ATOM 1506 O O . PRO A 1 193 ? 6.447 6.842 -1.539 1.00 89.69 193 PRO A O 1
ATOM 1509 N N . LEU A 1 194 ? 8.152 5.351 -1.481 1.00 86.38 194 LEU A N 1
ATOM 1510 C CA . LEU A 1 194 ? 7.566 4.429 -0.512 1.00 86.38 194 LEU A CA 1
ATOM 1511 C C . LEU A 1 194 ? 7.420 5.064 0.878 1.00 86.38 194 LEU A C 1
ATOM 1513 O O . LEU A 1 194 ? 8.180 5.951 1.261 1.00 86.38 194 LEU A O 1
ATOM 1517 N N . GLY A 1 195 ? 6.377 4.673 1.618 1.00 82.12 195 GLY A N 1
ATOM 1518 C CA . GLY A 1 195 ? 6.083 5.204 2.958 1.00 82.12 195 GLY A CA 1
ATOM 1519 C C . GLY A 1 195 ? 5.493 6.621 2.956 1.00 82.12 195 GLY A C 1
ATOM 1520 O O . GLY A 1 195 ? 5.239 7.206 4.007 1.00 82.12 195 GLY A O 1
ATOM 1521 N N . ARG A 1 196 ? 5.252 7.196 1.770 1.00 84.69 196 ARG A N 1
ATOM 1522 C CA . ARG A 1 196 ? 4.651 8.531 1.585 1.00 84.69 196 ARG A CA 1
ATOM 1523 C C . ARG A 1 196 ? 3.157 8.492 1.264 1.00 84.69 196 ARG A C 1
ATOM 1525 O O . ARG A 1 196 ? 2.616 9.498 0.798 1.00 84.69 196 ARG A O 1
ATOM 1532 N N . LEU A 1 197 ? 2.520 7.336 1.412 1.00 91.25 197 LEU A N 1
ATOM 1533 C CA . LEU A 1 197 ? 1.075 7.198 1.267 1.00 91.25 197 LEU A CA 1
ATOM 1534 C C . LEU A 1 197 ? 0.431 7.342 2.640 1.00 91.25 197 LEU A C 1
ATOM 1536 O O . LEU A 1 197 ? 1.037 7.030 3.658 1.00 91.25 197 LEU A O 1
ATOM 1540 N N . LEU A 1 198 ? -0.788 7.867 2.658 1.00 92.50 198 LEU A N 1
ATOM 1541 C CA . LEU A 1 198 ? -1.573 7.963 3.880 1.00 92.50 198 LEU A CA 1
ATOM 1542 C C . LEU A 1 198 ? -2.562 6.793 3.907 1.00 92.50 198 LEU A C 1
ATOM 1544 O O . LEU A 1 198 ? -3.137 6.489 2.859 1.00 92.50 198 LEU A O 1
ATOM 1548 N N . PRO A 1 199 ? -2.767 6.142 5.060 1.00 93.06 199 PRO A N 1
ATOM 1549 C CA . PRO A 1 199 ? -3.779 5.105 5.198 1.00 93.06 199 PRO A CA 1
ATOM 1550 C C . PRO A 1 199 ? -5.192 5.706 5.336 1.00 93.06 199 PRO A C 1
ATOM 1552 O O . PRO A 1 199 ? -5.369 6.917 5.520 1.00 93.06 199 PRO A O 1
ATOM 1555 N N . GLY A 1 200 ? -6.208 4.846 5.271 1.00 95.62 200 GLY A N 1
ATOM 1556 C CA . GLY A 1 200 ? -7.616 5.179 5.469 1.00 95.62 200 GLY A CA 1
ATOM 1557 C C . GLY A 1 200 ? -8.286 5.871 4.276 1.00 95.62 200 GLY A C 1
ATOM 1558 O O . GLY A 1 200 ? -7.662 6.181 3.259 1.00 95.62 200 GLY A O 1
ATOM 1559 N N . TYR A 1 201 ? -9.581 6.179 4.421 1.00 97.38 201 TYR A N 1
ATOM 1560 C CA . TYR A 1 201 ? -10.414 6.693 3.323 1.00 97.38 201 TYR A CA 1
ATOM 1561 C C . TYR A 1 201 ? -9.868 7.969 2.681 1.00 97.38 201 TYR A C 1
ATOM 1563 O O . TYR A 1 201 ? -9.863 8.098 1.465 1.00 97.38 201 TYR A O 1
ATOM 1571 N N . ARG A 1 202 ? -9.350 8.909 3.484 1.00 96.44 202 ARG A N 1
ATOM 1572 C CA . ARG A 1 202 ? -8.765 10.166 2.976 1.00 96.44 202 ARG A CA 1
ATOM 1573 C C . ARG A 1 202 ? -7.414 9.964 2.288 1.00 96.44 202 ARG A C 1
ATOM 1575 O O . ARG A 1 202 ? -6.981 10.832 1.529 1.00 96.44 202 ARG A O 1
ATOM 1582 N N . GLY A 1 203 ? -6.739 8.854 2.569 1.00 97.00 203 GLY A N 1
ATOM 1583 C CA . GLY A 1 203 ? -5.462 8.503 1.969 1.00 97.00 203 GLY A CA 1
ATOM 1584 C C . GLY A 1 203 ? -5.587 8.053 0.519 1.00 97.00 203 GLY A C 1
ATOM 1585 O O . GLY A 1 203 ? -4.765 8.433 -0.311 1.00 97.00 203 GLY A O 1
ATOM 1586 N N . ILE A 1 204 ? -6.669 7.345 0.196 1.00 98.12 204 ILE A N 1
ATOM 1587 C CA . ILE A 1 204 ? -6.960 6.808 -1.140 1.00 98.12 204 ILE A CA 1
ATOM 1588 C C . ILE A 1 204 ? -7.006 7.900 -2.226 1.00 98.12 204 ILE A C 1
ATOM 1590 O O . ILE A 1 204 ? -6.193 7.831 -3.148 1.00 98.12 204 ILE A O 1
ATOM 1594 N N . PRO A 1 205 ? -7.851 8.952 -2.147 1.00 98.00 205 PRO A N 1
ATOM 1595 C CA . PRO A 1 205 ? -7.884 9.989 -3.177 1.00 98.00 205 PRO A CA 1
ATOM 1596 C C . PRO A 1 205 ? -6.552 10.737 -3.292 1.00 98.00 205 PRO A C 1
ATOM 1598 O O . PRO A 1 205 ? -6.141 11.083 -4.395 1.00 98.00 205 PRO A O 1
ATOM 1601 N N . ARG A 1 206 ? -5.831 10.930 -2.179 1.00 97.06 206 ARG A N 1
ATOM 1602 C CA . ARG A 1 206 ? -4.497 11.551 -2.194 1.00 97.06 206 ARG A CA 1
ATOM 1603 C C . ARG A 1 206 ? -3.469 10.679 -2.909 1.00 97.06 206 ARG A C 1
ATOM 1605 O O . ARG A 1 206 ? -2.648 11.211 -3.650 1.00 97.06 206 ARG A O 1
ATOM 1612 N N . ALA A 1 207 ? -3.511 9.365 -2.696 1.00 96.94 207 ALA A N 1
ATOM 1613 C CA . ALA A 1 207 ? -2.661 8.419 -3.404 1.00 96.94 207 ALA A CA 1
ATOM 1614 C C . ALA A 1 207 ? -2.968 8.445 -4.904 1.00 96.94 207 ALA A C 1
ATOM 1616 O O . ALA A 1 207 ? -2.052 8.661 -5.692 1.00 96.94 207 ALA A O 1
ATOM 1617 N N . VAL A 1 208 ? -4.245 8.339 -5.288 1.00 96.88 208 VAL A N 1
ATOM 1618 C CA . VAL A 1 208 ? -4.673 8.409 -6.694 1.00 96.88 208 VAL A CA 1
ATOM 1619 C C . VAL A 1 208 ? -4.160 9.686 -7.353 1.00 96.88 208 VAL A C 1
ATOM 1621 O O . VAL A 1 208 ? -3.432 9.597 -8.336 1.00 96.88 208 VAL A O 1
ATOM 1624 N N . SER A 1 209 ? -4.423 10.861 -6.772 1.00 95.50 209 SER A N 1
ATOM 1625 C CA . SER A 1 209 ? -3.929 12.129 -7.324 1.00 95.50 209 SER A CA 1
ATOM 1626 C C . SER A 1 209 ? -2.403 12.190 -7.401 1.00 95.50 209 SER A C 1
ATOM 1628 O O . SER A 1 209 ? -1.855 12.754 -8.343 1.00 95.50 209 SER A O 1
ATOM 1630 N N . LYS A 1 210 ? -1.686 11.592 -6.443 1.00 95.00 210 LYS A N 1
ATOM 1631 C CA . LYS A 1 210 ? -0.220 11.534 -6.476 1.00 95.00 210 LYS A CA 1
ATOM 1632 C C . LYS A 1 210 ? 0.287 10.712 -7.663 1.00 95.00 210 LYS A C 1
ATOM 1634 O O . LYS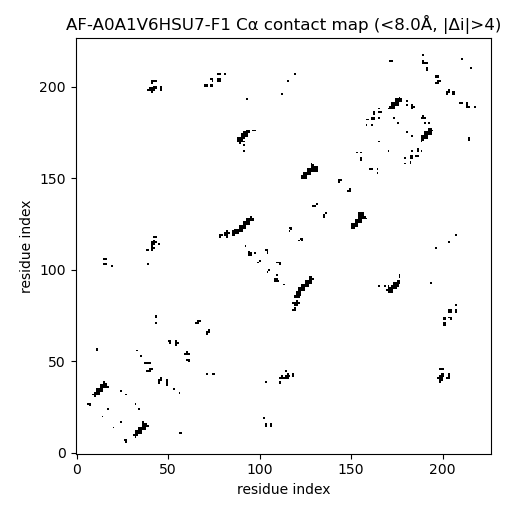 A 1 210 ? 1.183 11.177 -8.364 1.00 95.00 210 LYS A O 1
ATOM 1639 N N . PHE A 1 211 ? -0.293 9.537 -7.905 1.00 95.19 211 PHE A N 1
ATOM 1640 C CA . PHE A 1 211 ? 0.040 8.708 -9.067 1.00 95.19 211 PHE A CA 1
ATOM 1641 C C . PHE A 1 211 ? -0.381 9.376 -10.382 1.00 95.19 211 PHE A C 1
ATOM 1643 O O . PHE A 1 211 ? 0.396 9.372 -11.331 1.00 95.19 211 PHE A O 1
ATOM 1650 N N . GLU A 1 212 ? -1.553 10.015 -10.433 1.00 92.69 212 GLU A N 1
ATOM 1651 C CA . GLU A 1 212 ? -2.009 10.767 -11.610 1.00 92.69 212 GLU A CA 1
ATOM 1652 C C . GLU A 1 212 ? -1.059 11.917 -11.956 1.00 92.69 212 GLU A C 1
ATOM 1654 O O . GLU A 1 212 ? -0.696 12.074 -13.116 1.00 92.69 212 GLU A O 1
ATOM 1659 N N . ASN A 1 213 ? -0.604 12.686 -10.966 1.00 91.06 213 ASN A N 1
ATOM 1660 C CA . ASN A 1 213 ? 0.308 13.809 -11.193 1.00 91.06 213 ASN A CA 1
ATOM 1661 C C . ASN A 1 213 ? 1.692 13.348 -11.663 1.00 91.06 213 ASN A C 1
ATOM 1663 O O . ASN A 1 213 ? 2.303 13.980 -12.521 1.00 91.06 213 ASN A O 1
ATOM 1667 N N . ILE A 1 214 ? 2.193 12.250 -11.093 1.00 87.69 214 ILE A N 1
ATOM 1668 C CA . ILE A 1 214 ? 3.527 11.726 -11.402 1.00 87.69 214 ILE A CA 1
ATOM 1669 C C . ILE A 1 214 ? 3.543 11.008 -12.755 1.00 87.69 214 ILE A C 1
ATOM 1671 O O . ILE A 1 214 ? 4.495 11.167 -13.514 1.00 87.69 214 ILE A O 1
ATOM 1675 N N . ALA A 1 215 ? 2.489 10.262 -13.083 1.00 77.62 215 ALA A N 1
ATOM 1676 C CA . ALA A 1 215 ? 2.427 9.478 -14.311 1.00 77.62 215 ALA A CA 1
ATOM 1677 C C . ALA A 1 215 ? 1.743 10.219 -15.482 1.00 77.62 215 ALA A C 1
ATOM 1679 O O . ALA A 1 215 ? 1.987 9.899 -16.647 1.00 77.62 215 ALA A O 1
ATOM 1680 N N . GLY A 1 216 ? 0.930 11.245 -15.205 1.00 63.97 216 GLY A N 1
ATOM 1681 C CA . GLY A 1 216 ? 0.207 12.038 -16.207 1.00 63.97 216 GLY A CA 1
ATOM 1682 C C . GLY A 1 216 ? 1.117 12.750 -17.211 1.00 63.97 216 GLY A C 1
ATOM 1683 O O . GLY A 1 216 ? 0.796 12.794 -18.397 1.00 63.97 216 GLY A O 1
ATOM 1684 N N . SER A 1 217 ? 2.303 13.194 -16.780 1.00 57.50 217 SER A N 1
ATOM 1685 C CA . SER A 1 217 ? 3.312 13.807 -17.660 1.00 57.50 217 SER A CA 1
ATOM 1686 C C . SER A 1 217 ? 3.835 12.854 -18.748 1.00 57.50 217 SER A C 1
ATOM 1688 O O . SER A 1 217 ? 4.253 13.307 -19.813 1.00 57.50 217 SER A O 1
ATOM 1690 N N . ILE A 1 218 ? 3.769 11.538 -18.521 1.00 60.91 218 ILE A N 1
ATOM 1691 C CA . ILE A 1 218 ? 4.241 10.505 -19.455 1.00 60.91 218 ILE A CA 1
ATOM 1692 C C . ILE A 1 218 ? 3.080 9.900 -20.247 1.00 60.91 218 ILE A C 1
ATOM 1694 O O . ILE A 1 218 ? 3.217 9.643 -21.449 1.00 60.91 218 ILE A O 1
ATOM 1698 N N . PHE A 1 219 ? 1.924 9.701 -19.607 1.00 60.41 219 PHE A N 1
ATOM 1699 C CA . PHE A 1 219 ? 0.759 9.115 -20.267 1.00 60.41 219 PHE A CA 1
ATOM 1700 C C . PHE A 1 219 ? 0.218 10.006 -21.386 1.00 60.41 219 PHE A C 1
ATOM 1702 O O . PHE A 1 219 ? -0.020 9.500 -22.480 1.00 60.41 219 PHE A O 1
ATOM 1709 N N . GLU A 1 220 ? 0.126 11.321 -21.196 1.00 57.06 220 GLU A N 1
ATOM 1710 C CA . GLU A 1 220 ? -0.341 12.226 -22.258 1.00 57.06 220 GLU A CA 1
ATOM 1711 C C . GLU A 1 220 ? 0.670 12.361 -23.415 1.00 57.06 220 GLU A C 1
ATOM 1713 O O . GLU A 1 220 ? 0.281 12.488 -24.579 1.00 57.06 220 GLU A O 1
ATOM 1718 N N . GLY A 1 221 ? 1.973 12.260 -23.127 1.00 54.03 221 GLY A N 1
ATOM 1719 C CA . GLY A 1 221 ? 3.035 12.330 -24.137 1.00 54.03 221 GLY A CA 1
ATOM 1720 C C . GLY A 1 221 ? 3.085 11.114 -25.069 1.00 54.03 221 GLY A C 1
ATOM 1721 O O . GLY A 1 221 ? 3.351 11.260 -26.263 1.00 54.03 221 GLY A O 1
ATOM 1722 N N . ARG A 1 222 ? 2.783 9.910 -24.558 1.00 51.94 222 ARG A N 1
ATOM 1723 C CA . ARG A 1 222 ? 2.793 8.667 -25.356 1.00 51.94 222 ARG A CA 1
ATOM 1724 C C . ARG A 1 222 ? 1.636 8.589 -26.359 1.00 51.94 222 ARG A C 1
ATOM 1726 O O . ARG A 1 222 ? 1.841 8.059 -27.448 1.00 51.94 222 ARG A O 1
ATOM 1733 N N . TYR A 1 223 ? 0.459 9.131 -26.029 1.00 48.81 223 TYR A N 1
ATOM 1734 C CA . TYR A 1 223 ? -0.714 9.120 -26.920 1.00 48.81 223 TYR A CA 1
ATOM 1735 C C . TYR A 1 223 ? -0.732 10.274 -27.932 1.00 48.81 223 TYR A C 1
ATOM 1737 O O . TYR A 1 223 ? -1.253 10.093 -29.027 1.00 48.81 223 TYR A O 1
ATOM 1745 N N . LYS A 1 224 ? -0.080 11.412 -27.647 1.00 44.56 224 LYS A N 1
ATOM 1746 C CA . LYS A 1 224 ? 0.101 12.501 -28.631 1.00 44.56 224 LYS A CA 1
ATOM 1747 C C . LYS A 1 224 ? 0.933 12.119 -29.858 1.00 44.56 224 LYS A C 1
ATOM 1749 O O . LYS A 1 224 ? 0.903 12.834 -30.843 1.00 44.56 224 LYS A O 1
ATOM 1754 N N . LYS A 1 225 ? 1.686 11.016 -29.819 1.00 44.53 225 LYS A N 1
ATOM 1755 C CA . LYS A 1 225 ? 2.433 10.526 -30.989 1.00 44.53 225 LYS A CA 1
ATOM 1756 C C . LYS A 1 225 ? 1.542 9.776 -31.996 1.00 44.53 225 LYS A C 1
ATOM 1758 O O . LYS A 1 225 ? 2.009 9.446 -33.081 1.00 44.53 225 LYS A O 1
ATOM 1763 N N . TYR A 1 226 ? 0.291 9.494 -31.627 1.00 46.31 226 TYR A N 1
ATOM 1764 C CA . TYR A 1 226 ? -0.679 8.739 -32.427 1.00 46.31 226 TYR A CA 1
ATOM 1765 C C . TYR A 1 226 ? -1.970 9.528 -32.724 1.00 46.31 226 TYR A C 1
ATOM 1767 O O . TYR A 1 226 ? -2.922 8.945 -33.239 1.00 46.31 226 TYR A O 1
ATOM 1775 N N . LEU A 1 227 ? -1.997 10.827 -32.400 1.00 41.06 227 LEU A N 1
ATOM 1776 C CA . LEU A 1 227 ? -3.021 11.808 -32.786 1.00 41.06 227 LEU A CA 1
ATOM 1777 C C . LEU A 1 227 ? -2.360 12.885 -33.646 1.00 41.06 227 LEU A C 1
ATOM 1779 O O . LEU A 1 227 ? -3.008 13.329 -34.615 1.00 41.06 227 LEU A O 1
#

Foldseek 3Di:
DVCVVCVLVDLEDEAQDCVVCVVVVVVNDDPRRY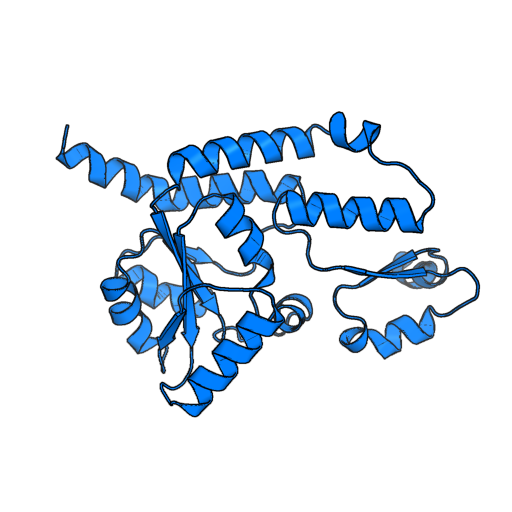YHHAAFFAALVSQVVVVVVVCVSVVHDCPVVLVPDPLSVLLVVLLVVLQVPAAVAEEEEEFQPDPDPDVNCVSCSLCSNVVLCVSSRHQYEYEYQDDPDPVVVVVVVVVCVVVVHDHHYDYDPDLQCVLVVCVVSVGLAYAYAPVSVVSCVVNPHQYDHRPPFDHHSNRNNVVSVSCCVRRVVPVVVVCVVVD

Mean predicted aligned error: 6.53 Å

Nearest PDB structures (foldseek):
  5vq3-assembly1_B  TM=6.776E-01  e=5.433E-08  Clostridium pasteurianum
  2y0c-assembly2_C  TM=3.800E-01  e=2.876E-02  Burkholderia cepacia
  8ron-assembly1_A  TM=3.467E-01  e=3.689E-02  Homo sapiens
  2o3j-assembly1_A  TM=3.843E-01  e=9.973E-02  Caenorhabditis elegans
  6c5z-assembly1_B  TM=3.265E-01  e=8.276E-02  Homo sapiens